Protein AF-A0A934I2G9-F1 (afdb_monomer_lite)

Structure (mmCIF, N/CA/C/O backbone):
data_AF-A0A934I2G9-F1
#
_entry.id   AF-A0A934I2G9-F1
#
loop_
_atom_site.group_PDB
_atom_site.id
_atom_site.type_symbol
_atom_site.label_atom_id
_atom_site.label_alt_id
_atom_site.label_comp_id
_atom_site.label_asym_id
_atom_site.label_entity_id
_atom_site.label_seq_id
_atom_site.pdbx_PDB_ins_code
_atom_site.Cartn_x
_atom_site.Cartn_y
_atom_site.Cartn_z
_atom_site.occupancy
_atom_site.B_iso_or_equiv
_atom_site.auth_seq_id
_atom_site.auth_comp_id
_atom_site.auth_asym_id
_atom_site.auth_atom_id
_atom_site.pdbx_PDB_model_num
ATOM 1 N N . MET A 1 1 ? -53.513 -1.267 97.014 1.00 48.31 1 MET A N 1
ATOM 2 C CA . MET A 1 1 ? -54.377 -2.403 97.407 1.00 48.31 1 MET A CA 1
ATOM 3 C C . MET A 1 1 ? -55.594 -1.787 98.086 1.00 48.31 1 MET A C 1
ATOM 5 O O . MET A 1 1 ? -55.626 -1.631 99.297 1.00 48.31 1 MET A O 1
ATOM 9 N N . ASN A 1 2 ? -56.460 -1.221 97.239 1.00 48.06 2 ASN A N 1
ATOM 10 C CA . ASN A 1 2 ? -57.368 -0.110 97.549 1.00 48.06 2 ASN A CA 1
ATOM 11 C C . ASN A 1 2 ? -58.739 -0.586 98.045 1.00 48.06 2 ASN A C 1
ATOM 13 O O . ASN A 1 2 ? -59.074 -1.759 97.886 1.00 48.06 2 ASN A O 1
ATOM 17 N N . SER A 1 3 ? -59.510 0.357 98.603 1.00 55.06 3 SER A N 1
ATOM 18 C CA . SER A 1 3 ? -60.856 0.242 99.202 1.00 55.06 3 SER A CA 1
ATOM 19 C C . SER A 1 3 ? -61.847 -0.702 98.506 1.00 55.06 3 SER A C 1
ATOM 21 O O . SER A 1 3 ? -62.734 -1.224 99.169 1.00 55.06 3 SER A O 1
ATOM 23 N N . PHE A 1 4 ? -61.635 -1.015 97.228 1.00 58.16 4 PHE A N 1
ATOM 24 C CA . PHE A 1 4 ? -62.355 -2.028 96.459 1.00 58.16 4 PHE A CA 1
ATOM 25 C C . PHE A 1 4 ? -62.430 -3.406 97.138 1.00 58.16 4 PHE A C 1
ATOM 27 O O . PHE A 1 4 ? -63.408 -4.121 96.960 1.00 58.16 4 PHE A O 1
ATOM 34 N N . LEU A 1 5 ? -61.423 -3.788 97.936 1.00 56.66 5 LEU A N 1
ATOM 35 C CA . LEU A 1 5 ? -61.473 -5.049 98.682 1.00 56.66 5 LEU A CA 1
ATOM 36 C C . LEU A 1 5 ? -62.404 -4.977 99.900 1.00 56.66 5 LEU A C 1
ATOM 38 O O . LEU A 1 5 ? -62.988 -5.993 100.235 1.00 56.66 5 LEU A O 1
ATOM 42 N N . LYS A 1 6 ? -62.588 -3.821 100.554 1.00 60.53 6 LYS A N 1
ATOM 43 C CA . LYS A 1 6 ? -63.408 -3.728 101.780 1.00 60.53 6 LYS A CA 1
ATOM 44 C C . LYS A 1 6 ? -64.910 -3.775 101.499 1.00 60.53 6 LYS A C 1
ATOM 46 O O . LYS A 1 6 ? -65.627 -4.443 102.238 1.00 60.53 6 LYS A O 1
ATOM 51 N N . ASP A 1 7 ? -65.362 -3.148 100.419 1.00 60.06 7 ASP A N 1
ATOM 52 C CA . ASP A 1 7 ? -66.794 -3.095 100.089 1.00 60.06 7 ASP A CA 1
ATOM 53 C C . ASP A 1 7 ? -67.316 -4.409 99.484 1.00 60.06 7 ASP A C 1
ATOM 55 O O . ASP A 1 7 ? -68.510 -4.690 99.515 1.00 60.06 7 ASP A O 1
ATOM 59 N N . LEU A 1 8 ? -66.420 -5.265 98.990 1.00 52.97 8 LEU A N 1
ATOM 60 C CA . LEU A 1 8 ? -66.775 -6.534 98.354 1.00 52.97 8 LEU A CA 1
ATOM 61 C C . LEU A 1 8 ? -67.046 -7.667 99.367 1.00 52.97 8 LEU A C 1
ATOM 63 O O . LEU A 1 8 ? -67.715 -8.641 99.031 1.00 52.97 8 LEU A O 1
ATOM 67 N N . PHE A 1 9 ? -66.550 -7.546 100.607 1.00 55.91 9 PHE A N 1
ATOM 68 C CA . PHE A 1 9 ? -66.692 -8.578 101.647 1.00 55.91 9 PHE A CA 1
ATOM 69 C C . PHE A 1 9 ? -67.997 -8.487 102.462 1.00 55.91 9 PHE A C 1
ATOM 71 O O . PHE A 1 9 ? -68.328 -9.452 103.145 1.00 55.91 9 PHE A O 1
ATOM 78 N N . SER A 1 10 ? -68.763 -7.389 102.398 1.00 60.06 10 SER A N 1
ATOM 79 C CA . SER A 1 10 ? -69.986 -7.227 103.211 1.00 60.06 10 SER A CA 1
ATOM 80 C C . SER A 1 10 ? -71.260 -7.812 102.583 1.00 60.06 10 SER A C 1
ATOM 82 O O . SER A 1 10 ? -72.283 -7.875 103.261 1.00 60.06 10 SER A O 1
ATOM 84 N N . TYR A 1 11 ? -71.224 -8.252 101.316 1.00 54.22 11 TYR A N 1
ATOM 85 C CA . TYR A 1 11 ? -72.445 -8.483 100.525 1.00 54.22 11 TYR A CA 1
ATOM 86 C C . TYR A 1 11 ? -72.704 -9.936 100.086 1.00 54.22 11 TYR A C 1
ATOM 88 O O . TYR A 1 11 ? -73.729 -10.208 99.466 1.00 54.22 11 TYR A O 1
ATOM 96 N N . VAL A 1 12 ? -71.820 -10.899 100.371 1.00 50.19 12 VAL A N 1
ATOM 97 C CA . VAL A 1 12 ? -71.920 -12.234 99.749 1.00 50.19 12 VAL A CA 1
ATOM 98 C C . VAL A 1 12 ? -71.799 -13.368 100.768 1.00 50.19 12 VAL A C 1
ATOM 100 O O . VAL A 1 12 ? -70.790 -13.493 101.456 1.00 50.19 12 VAL A O 1
ATOM 103 N N . GLY A 1 13 ? -72.848 -14.195 100.872 1.00 56.28 13 GLY A N 1
ATOM 104 C CA . GLY A 1 13 ? -72.898 -15.382 101.735 1.00 56.28 13 GLY A CA 1
ATOM 105 C C . GLY A 1 13 ? -71.792 -16.398 101.416 1.00 56.28 13 GLY A C 1
ATOM 106 O O . GLY A 1 13 ? -71.212 -16.397 100.332 1.00 56.28 13 GLY A O 1
ATOM 107 N N . SER A 1 14 ? -71.477 -17.276 102.371 1.00 53.53 14 SER A N 1
ATOM 108 C CA . SER A 1 14 ? -70.249 -18.093 102.404 1.00 53.53 14 SER A CA 1
ATOM 109 C C . SER A 1 14 ? -69.989 -18.999 101.184 1.00 53.53 14 SER A C 1
ATOM 111 O O . SER A 1 14 ? -68.828 -19.284 100.897 1.00 53.53 14 SER A O 1
ATOM 113 N N . THR A 1 15 ? -71.006 -19.400 100.412 1.00 53.16 15 THR A N 1
ATOM 114 C CA . THR A 1 15 ? -70.845 -20.136 99.138 1.00 53.16 15 THR A CA 1
ATOM 115 C C . THR A 1 15 ? -70.550 -19.233 97.930 1.00 53.16 15 THR A C 1
ATOM 117 O O . THR A 1 15 ? -69.975 -19.698 96.948 1.00 53.16 15 THR A O 1
ATOM 120 N N . SER A 1 16 ? -70.850 -17.932 97.994 1.00 61.16 16 SER A N 1
ATOM 121 C CA . SER A 1 16 ? -70.509 -16.949 96.950 1.00 61.16 16 SER A CA 1
ATOM 122 C C . SER A 1 16 ? -69.071 -16.440 97.026 1.00 61.16 16 SER A C 1
ATOM 124 O O . SER A 1 16 ? -68.504 -16.018 96.019 1.00 61.16 16 SER A O 1
ATOM 126 N N . LEU A 1 17 ? -68.489 -16.450 98.227 1.00 66.62 17 LEU A N 1
ATOM 127 C CA . LEU A 1 17 ? -67.147 -15.932 98.500 1.00 66.62 17 LEU A CA 1
ATOM 128 C C . LEU A 1 17 ? -66.064 -16.699 97.733 1.00 66.62 17 LEU A C 1
ATOM 130 O O . LEU A 1 17 ? -65.162 -16.082 97.174 1.00 66.62 17 LEU A O 1
ATOM 134 N N . ALA A 1 18 ? -66.191 -18.026 97.632 1.00 73.94 18 ALA A N 1
ATOM 135 C CA . ALA A 1 18 ? -65.270 -18.862 96.862 1.00 73.94 18 ALA A CA 1
ATOM 136 C C . ALA A 1 18 ? -65.313 -18.542 95.356 1.00 73.94 18 ALA A C 1
ATOM 138 O O . ALA A 1 18 ? -64.267 -18.392 94.726 1.00 73.94 18 ALA A O 1
ATOM 139 N N . GLY A 1 19 ? -66.510 -18.368 94.783 1.00 79.75 19 GLY A N 1
ATOM 140 C CA . GLY A 1 19 ? -66.672 -18.000 93.372 1.00 79.75 19 GLY A CA 1
ATOM 141 C C . GLY A 1 19 ? -66.096 -16.619 93.056 1.00 79.75 19 GLY A C 1
ATOM 142 O O . GLY A 1 19 ? -65.401 -16.439 92.057 1.00 79.75 19 GLY A O 1
ATOM 143 N N . LEU A 1 20 ? -66.312 -15.653 93.947 1.00 80.06 20 LEU A N 1
ATOM 144 C CA . LEU A 1 20 ? -65.791 -14.299 93.801 1.00 80.06 20 LEU A CA 1
ATOM 145 C C . LEU A 1 20 ? -64.254 -14.247 93.942 1.00 80.06 20 LEU A C 1
ATOM 147 O O . LEU A 1 20 ? -63.589 -13.556 93.168 1.00 80.06 20 LEU A O 1
ATOM 151 N N . LEU A 1 21 ? -63.673 -15.048 94.844 1.00 79.69 21 LEU A N 1
ATOM 152 C CA . LEU A 1 21 ? -62.219 -15.204 94.969 1.00 79.69 21 LEU A CA 1
ATOM 153 C C . LEU A 1 21 ? -61.591 -15.786 93.689 1.00 79.69 21 LEU A C 1
ATOM 155 O O . LEU A 1 21 ? -60.555 -15.298 93.239 1.00 79.69 21 LEU A O 1
ATOM 159 N N . ILE A 1 22 ? -62.238 -16.782 93.068 1.00 84.75 22 ILE A N 1
ATOM 160 C CA . ILE A 1 22 ? -61.801 -17.382 91.794 1.00 84.75 22 ILE A CA 1
ATOM 161 C C . ILE A 1 22 ? -61.809 -16.344 90.668 1.00 84.75 22 ILE A C 1
ATOM 163 O O . ILE A 1 22 ? -60.849 -16.262 89.905 1.00 84.75 22 ILE A O 1
ATOM 167 N N . VAL A 1 23 ? -62.855 -15.517 90.570 1.00 85.88 23 VAL A N 1
ATOM 168 C CA . VAL A 1 23 ? -62.932 -14.454 89.553 1.00 85.88 23 VAL A CA 1
ATOM 169 C C . VAL A 1 23 ? -61.814 -13.426 89.742 1.00 85.88 23 VAL A C 1
ATOM 171 O O . VAL A 1 23 ? -61.170 -13.038 88.766 1.00 85.88 23 VAL A O 1
ATOM 174 N N . ILE A 1 24 ? -61.543 -13.011 90.984 1.00 86.94 24 ILE A N 1
ATOM 175 C CA . ILE A 1 24 ? -60.463 -12.062 91.292 1.00 86.94 24 ILE A CA 1
ATOM 176 C C . ILE A 1 24 ? -59.096 -12.658 90.943 1.00 86.94 24 ILE A C 1
ATOM 178 O O . ILE A 1 24 ? -58.292 -11.989 90.293 1.00 86.94 24 ILE A O 1
ATOM 182 N N . LEU A 1 25 ? -58.841 -13.911 91.330 1.00 85.06 25 LEU A N 1
ATOM 183 C CA . LEU A 1 25 ? -57.595 -14.611 91.013 1.00 85.06 25 LEU A CA 1
ATOM 184 C C . LEU A 1 25 ? -57.413 -14.773 89.502 1.00 85.06 25 LEU A C 1
ATOM 186 O O . LEU A 1 25 ? -56.349 -14.439 88.988 1.00 85.06 25 LEU A O 1
ATOM 190 N N . ASN A 1 26 ? -58.452 -15.186 88.774 1.00 88.69 26 ASN A N 1
ATOM 191 C CA . ASN A 1 26 ? -58.408 -15.299 87.315 1.00 88.69 26 ASN A CA 1
ATOM 192 C C . ASN A 1 26 ? -58.142 -13.952 86.644 1.00 88.69 26 ASN A C 1
ATOM 194 O O . ASN A 1 26 ? -57.337 -13.874 85.718 1.00 88.69 26 ASN A O 1
ATOM 198 N N . LYS A 1 27 ? -58.781 -12.875 87.114 1.00 90.94 27 LYS A N 1
ATOM 199 C CA . LYS A 1 27 ? -58.529 -11.530 86.593 1.00 90.94 27 LYS A CA 1
ATOM 200 C C . LYS A 1 27 ? -57.084 -11.102 86.841 1.00 90.94 27 LYS A C 1
ATOM 202 O O . LYS A 1 27 ? -56.431 -10.634 85.914 1.00 90.94 27 LYS A O 1
ATOM 207 N N . TYR A 1 28 ? -56.578 -11.303 88.057 1.00 90.50 28 TYR A N 1
ATOM 208 C CA . TYR A 1 28 ? -55.199 -10.975 88.411 1.00 90.50 28 TYR A CA 1
ATOM 209 C C . TYR A 1 28 ? -54.186 -11.763 87.569 1.00 90.50 28 TYR A C 1
ATOM 211 O O . TYR A 1 28 ? -53.254 -11.180 87.016 1.00 90.50 28 TYR A O 1
ATOM 219 N N . VAL A 1 29 ? -54.389 -13.075 87.421 1.00 92.06 29 VAL A N 1
ATOM 220 C CA . VAL A 1 29 ? -53.541 -13.942 86.591 1.00 92.06 29 VAL A CA 1
ATOM 221 C C . VAL A 1 29 ? -53.588 -13.506 85.126 1.00 92.06 29 VAL A C 1
ATOM 223 O O . VAL A 1 29 ? -52.535 -13.368 84.511 1.00 92.06 29 VAL A O 1
ATOM 226 N N . ASN A 1 30 ? -54.772 -13.206 84.583 1.00 92.88 30 ASN A N 1
ATOM 227 C CA . ASN A 1 30 ? -54.918 -12.716 83.211 1.00 92.88 30 ASN A CA 1
ATOM 228 C C . ASN A 1 30 ? -54.226 -11.365 82.990 1.00 92.88 30 ASN A C 1
ATOM 230 O O . ASN A 1 30 ? -53.569 -11.181 81.969 1.00 92.88 30 ASN A O 1
ATOM 234 N N . GLU A 1 31 ? -54.346 -10.418 83.923 1.00 92.81 31 GLU A N 1
ATOM 235 C CA . GLU A 1 31 ? -53.662 -9.123 83.821 1.00 92.81 31 GLU A CA 1
ATOM 236 C C . GLU A 1 31 ? -52.140 -9.282 83.890 1.00 92.81 31 GLU A C 1
ATOM 238 O O . GLU A 1 31 ? -51.422 -8.668 83.095 1.00 92.81 31 GLU A O 1
ATOM 243 N N . LYS A 1 32 ? -51.644 -10.152 84.779 1.00 92.88 32 LYS A N 1
ATOM 244 C CA . LYS A 1 32 ? -50.215 -10.464 84.877 1.00 92.88 32 LYS A CA 1
ATOM 245 C C . LYS A 1 32 ? -49.692 -11.120 83.594 1.00 92.88 32 LYS A C 1
ATOM 247 O O . LYS A 1 32 ? -48.710 -10.631 83.038 1.00 92.88 32 LYS A O 1
ATOM 252 N N . LEU A 1 33 ? -50.383 -12.145 83.086 1.00 93.50 33 LEU A N 1
ATOM 253 C CA . LEU A 1 33 ? -50.050 -12.816 81.823 1.00 93.50 33 LEU A CA 1
ATOM 254 C C . LEU A 1 33 ? -50.060 -11.840 80.646 1.00 93.50 33 LEU A C 1
ATOM 256 O O . LEU A 1 33 ? -49.130 -11.825 79.848 1.00 93.50 33 LEU A O 1
ATOM 260 N N . LYS A 1 34 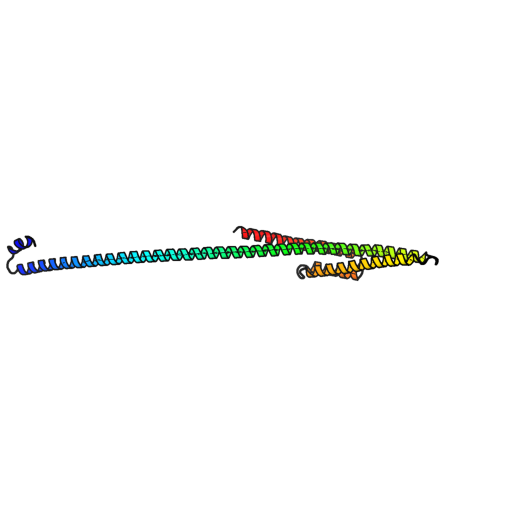? -51.071 -10.970 80.551 1.00 94.19 34 LYS A N 1
ATOM 261 C CA . LYS A 1 34 ? -51.147 -9.946 79.499 1.00 94.19 34 LYS A CA 1
ATOM 262 C C . LYS A 1 34 ? -49.972 -8.969 79.573 1.00 94.19 34 LYS A C 1
ATOM 264 O O . LYS A 1 34 ? -49.437 -8.572 78.540 1.00 94.19 34 LYS A O 1
ATOM 269 N N . GLY A 1 35 ? -49.557 -8.591 80.783 1.00 95.19 35 GLY A N 1
ATOM 270 C CA . GLY A 1 35 ? -48.382 -7.752 81.004 1.00 95.19 35 GLY A CA 1
ATOM 271 C C . GLY A 1 35 ? -47.075 -8.420 80.566 1.00 95.19 35 GLY A C 1
ATOM 272 O O . GLY A 1 35 ? -46.245 -7.765 79.938 1.00 95.19 35 GLY A O 1
ATOM 273 N N . GLU A 1 36 ? -46.897 -9.707 80.869 1.00 95.38 36 GLU A N 1
ATOM 274 C CA . GLU A 1 36 ? -45.733 -10.500 80.445 1.00 95.38 36 GLU A CA 1
ATOM 275 C C . GLU A 1 36 ? -45.702 -10.676 78.919 1.00 95.38 36 GLU A C 1
ATOM 277 O O . GLU A 1 36 ? -44.713 -10.306 78.289 1.00 95.38 36 GLU A O 1
ATOM 282 N N . ILE A 1 37 ? -46.824 -11.082 78.313 1.00 94.94 37 ILE A N 1
ATOM 283 C CA . ILE A 1 37 ? -46.972 -11.215 76.855 1.00 94.94 37 ILE A CA 1
ATOM 284 C C . ILE A 1 37 ? -46.655 -9.894 76.142 1.00 94.94 37 ILE A C 1
ATOM 286 O O . ILE A 1 37 ? -45.912 -9.882 75.165 1.00 94.94 37 ILE A O 1
ATOM 290 N N . ASN A 1 38 ? -47.167 -8.762 76.635 1.00 95.06 38 ASN A N 1
ATOM 291 C CA . ASN A 1 38 ? -46.881 -7.459 76.031 1.00 95.06 38 ASN A CA 1
ATOM 292 C C . ASN A 1 38 ? -45.391 -7.099 76.099 1.00 95.06 38 ASN A C 1
ATOM 294 O O . ASN A 1 38 ? -44.849 -6.564 75.133 1.00 95.06 38 ASN A O 1
ATOM 298 N N . LYS A 1 39 ? -44.714 -7.397 77.216 1.00 95.62 39 LYS A N 1
ATOM 299 C CA . LYS A 1 39 ? -43.266 -7.168 77.334 1.00 95.62 39 LYS A CA 1
ATOM 300 C C . LYS A 1 39 ? -42.484 -8.010 76.331 1.00 95.62 39 LYS A C 1
ATOM 302 O O . LYS A 1 39 ? -41.537 -7.499 75.737 1.00 95.62 39 LYS A O 1
ATOM 307 N N . ASP A 1 40 ? -42.874 -9.264 76.133 1.00 96.75 40 ASP A N 1
ATOM 308 C CA . ASP A 1 40 ? -42.204 -10.154 75.186 1.00 96.75 40 ASP A CA 1
ATOM 309 C C . ASP A 1 40 ? -42.461 -9.742 73.733 1.00 96.75 40 ASP A C 1
ATOM 311 O O . ASP A 1 40 ? -41.525 -9.722 72.934 1.00 96.75 40 ASP A O 1
ATOM 315 N N . ILE A 1 41 ? -43.679 -9.296 73.405 1.00 96.19 41 ILE A N 1
ATOM 316 C CA . ILE A 1 41 ? -44.002 -8.713 72.094 1.00 96.19 41 ILE A CA 1
ATOM 317 C C . ILE A 1 41 ? -43.130 -7.485 71.811 1.00 96.19 41 ILE A C 1
ATOM 319 O O . ILE A 1 41 ? -42.563 -7.377 70.725 1.00 96.19 41 ILE A O 1
ATOM 323 N N . GLU A 1 42 ? -42.998 -6.562 72.765 1.00 96.50 42 GLU A N 1
ATOM 324 C CA . GLU A 1 42 ? -42.191 -5.351 72.570 1.00 96.50 42 GLU A CA 1
ATOM 325 C C . GLU A 1 42 ? -40.694 -5.669 72.443 1.00 96.50 42 GLU A C 1
ATOM 327 O O . GLU A 1 42 ? -40.016 -5.116 71.574 1.00 96.50 42 GLU A O 1
ATOM 332 N N . LYS A 1 43 ? -40.177 -6.628 73.224 1.00 95.44 43 LYS A N 1
ATOM 333 C CA . LYS A 1 43 ? -38.808 -7.139 73.039 1.00 95.44 43 LYS A CA 1
ATOM 334 C C . LYS A 1 43 ? -38.614 -7.749 71.651 1.00 95.44 43 LYS A C 1
ATOM 336 O O . LYS A 1 43 ? -37.611 -7.459 70.999 1.00 95.44 43 LYS A O 1
ATOM 341 N N . PHE A 1 44 ? -39.563 -8.563 71.190 1.00 96.12 44 PHE A N 1
ATOM 342 C CA . PHE A 1 44 ? -39.501 -9.218 69.886 1.00 96.12 44 PHE A CA 1
ATOM 343 C C . PHE A 1 44 ? -39.534 -8.206 68.733 1.00 96.12 44 PHE A C 1
ATOM 345 O O . PHE A 1 44 ? -38.668 -8.249 67.861 1.00 96.12 44 PHE A O 1
ATOM 352 N N . LYS A 1 45 ? -40.449 -7.225 68.770 1.00 96.25 45 LYS A N 1
ATOM 353 C CA . LYS A 1 45 ? -40.476 -6.104 67.811 1.00 96.25 45 LYS A CA 1
AT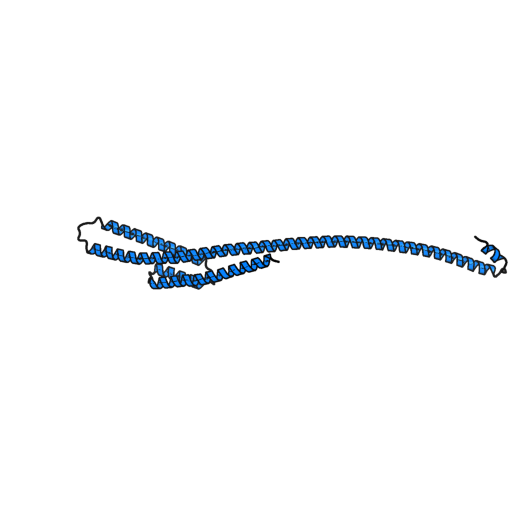OM 354 C C . LYS A 1 45 ? -39.160 -5.327 67.805 1.00 96.25 45 LYS A C 1
ATOM 356 O O . LYS A 1 45 ? -38.650 -4.991 66.740 1.00 96.25 45 LYS A O 1
ATOM 361 N N . GLY A 1 46 ? -38.601 -5.059 68.987 1.00 96.75 46 GLY A N 1
ATOM 362 C CA . GLY A 1 46 ? -37.308 -4.395 69.126 1.00 96.75 46 GLY A CA 1
ATOM 363 C C . GLY A 1 46 ? -36.165 -5.179 68.477 1.00 96.75 46 GLY A C 1
ATOM 364 O O . GLY A 1 46 ? -35.321 -4.576 67.817 1.00 96.75 46 GLY A O 1
ATOM 365 N N . SER A 1 47 ? -36.155 -6.510 68.617 1.00 95.50 47 SER A N 1
ATOM 366 C CA . SER A 1 47 ? -35.185 -7.381 67.937 1.00 95.50 47 SER A CA 1
ATOM 367 C C . SER A 1 47 ? -35.350 -7.324 66.418 1.00 95.50 47 SER A C 1
ATOM 369 O O . SER A 1 47 ? -34.381 -7.048 65.719 1.00 95.50 47 SER A O 1
ATOM 371 N N . ILE A 1 48 ? -36.583 -7.475 65.917 1.00 96.25 48 ILE A N 1
ATOM 372 C CA . ILE A 1 48 ? -36.887 -7.408 64.478 1.00 96.25 48 ILE A CA 1
ATOM 373 C C . ILE A 1 48 ? -36.433 -6.079 63.869 1.00 96.25 48 ILE A C 1
ATOM 375 O O . ILE A 1 48 ? -35.845 -6.059 62.790 1.00 96.25 48 ILE A O 1
ATOM 379 N N . ASN A 1 49 ? -36.689 -4.956 64.545 1.00 95.94 49 ASN A N 1
ATOM 380 C CA . ASN A 1 49 ? -36.287 -3.648 64.033 1.00 95.94 49 ASN A CA 1
ATOM 381 C C . ASN A 1 49 ? -34.764 -3.523 63.917 1.00 95.94 49 ASN A C 1
ATOM 383 O O . ASN A 1 49 ? -34.279 -3.033 62.899 1.00 95.94 49 ASN A O 1
ATOM 387 N N . LYS A 1 50 ? -34.012 -4.012 64.911 1.00 96.25 50 LYS A N 1
ATOM 388 C CA . LYS A 1 50 ? -32.542 -4.014 64.864 1.00 96.25 50 LYS A CA 1
ATOM 389 C C . LYS A 1 50 ? -32.005 -4.877 63.726 1.00 96.25 50 LYS A C 1
ATOM 391 O O . LYS A 1 50 ? -31.100 -4.444 63.017 1.00 96.25 50 LYS A O 1
ATOM 396 N N . ASP A 1 51 ? -32.572 -6.065 63.530 1.00 96.62 51 ASP A N 1
ATOM 397 C CA . ASP A 1 51 ? -32.157 -6.964 62.451 1.00 96.62 51 ASP A CA 1
ATOM 398 C C . ASP A 1 51 ? -32.452 -6.350 61.075 1.00 96.62 51 ASP A C 1
ATOM 400 O O . ASP A 1 51 ? -31.602 -6.377 60.185 1.00 96.62 51 ASP A O 1
ATOM 404 N N . ASN A 1 52 ? -33.607 -5.695 60.922 1.00 95.06 52 ASN A N 1
ATOM 405 C CA . ASN A 1 52 ? -33.959 -4.972 59.700 1.00 95.06 52 ASN A CA 1
ATOM 406 C C . ASN A 1 52 ? -33.010 -3.801 59.407 1.00 95.06 52 ASN A C 1
ATOM 408 O O . ASN A 1 52 ? -32.629 -3.593 58.254 1.00 95.06 52 ASN A O 1
ATOM 412 N N . GLU A 1 53 ? -32.631 -3.018 60.420 1.00 96.44 53 GLU A N 1
ATOM 413 C CA . GLU A 1 53 ? -31.655 -1.932 60.257 1.00 96.44 53 GLU A CA 1
ATOM 414 C C . GLU A 1 53 ? -30.276 -2.469 59.871 1.00 96.44 53 GLU A C 1
ATOM 416 O O . GLU A 1 53 ? -29.645 -1.939 58.953 1.00 96.44 53 GLU A O 1
ATOM 421 N N . LYS A 1 54 ? -29.836 -3.558 60.512 1.00 95.75 54 LYS A N 1
ATOM 422 C CA . LYS A 1 54 ? -28.578 -4.228 60.180 1.00 95.75 54 LYS A CA 1
ATOM 423 C C . LYS A 1 54 ? -28.579 -4.723 58.732 1.00 95.75 54 LYS A C 1
ATOM 425 O O . LYS A 1 54 ? -27.646 -4.417 57.994 1.00 95.75 54 LYS A O 1
ATOM 430 N N . PHE A 1 55 ? -29.644 -5.401 58.308 1.00 96.00 55 PHE A N 1
ATOM 431 C CA . PHE A 1 55 ? -29.775 -5.927 56.949 1.00 96.00 55 PHE A CA 1
ATOM 432 C C . PHE A 1 55 ? -29.804 -4.815 55.891 1.00 96.00 55 PHE A C 1
ATOM 434 O O . PHE A 1 55 ? -29.123 -4.908 54.873 1.00 96.00 55 PHE A O 1
ATOM 441 N N . LYS A 1 56 ? -30.515 -3.705 56.148 1.00 95.12 56 LYS A N 1
ATOM 442 C CA . LYS A 1 56 ? -30.465 -2.515 55.276 1.00 95.12 56 LYS A CA 1
ATOM 443 C C . LYS A 1 56 ? -29.053 -1.937 55.172 1.00 95.12 56 LYS A C 1
ATOM 445 O O . LYS A 1 56 ? -28.639 -1.528 54.090 1.00 95.12 56 LYS A O 1
ATOM 450 N N . GLY A 1 57 ? -28.322 -1.896 56.286 1.00 96.56 57 GLY A N 1
ATOM 451 C CA . GLY A 1 57 ? -26.933 -1.445 56.316 1.00 96.56 57 GLY A CA 1
ATOM 452 C C . GLY A 1 57 ? -26.002 -2.331 55.485 1.00 96.56 57 GLY A C 1
ATOM 453 O O . GLY A 1 57 ? -25.167 -1.807 54.752 1.00 96.56 57 GLY A O 1
ATOM 454 N N . GLU A 1 58 ? -26.161 -3.653 55.567 1.00 96.81 58 GLU A N 1
ATOM 455 C CA . GLU A 1 58 ? -25.404 -4.625 54.764 1.00 96.81 58 GLU A CA 1
ATOM 456 C C . GLU A 1 58 ? -25.723 -4.486 53.267 1.00 96.81 58 GLU A C 1
ATOM 458 O O . GLU A 1 58 ? -24.802 -4.290 52.476 1.00 96.81 58 GLU A O 1
ATOM 463 N N . ILE A 1 59 ? -27.008 -4.425 52.891 1.00 95.12 59 ILE A N 1
ATOM 464 C CA . ILE A 1 59 ? -27.432 -4.198 51.497 1.00 95.12 59 ILE A CA 1
ATOM 465 C C . ILE A 1 59 ? -26.835 -2.909 50.923 1.00 95.12 59 ILE A C 1
ATOM 467 O O . ILE A 1 59 ? -26.381 -2.888 49.780 1.00 95.12 59 ILE A O 1
ATOM 471 N N . ASN A 1 60 ? -26.835 -1.815 51.690 1.00 95.69 60 ASN A N 1
ATOM 472 C CA . ASN A 1 60 ? -26.283 -0.549 51.210 1.00 95.69 60 ASN A CA 1
ATOM 473 C C . ASN A 1 60 ? -24.772 -0.638 50.968 1.00 95.69 60 ASN A C 1
ATOM 475 O O . ASN A 1 60 ? -24.303 -0.149 49.942 1.00 95.69 60 ASN A O 1
ATOM 479 N N . LYS A 1 61 ? -24.025 -1.298 51.863 1.00 96.38 61 LYS A N 1
ATOM 480 C CA . LYS A 1 61 ? -22.580 -1.513 51.690 1.00 96.38 61 LYS A CA 1
ATOM 481 C C . LYS A 1 61 ? -22.274 -2.357 50.457 1.00 96.38 61 LYS A C 1
ATOM 483 O O . LYS A 1 61 ? -21.391 -1.995 49.682 1.00 96.38 61 LYS A O 1
ATOM 488 N N . ASP A 1 62 ? -23.016 -3.442 50.256 1.00 96.69 62 ASP A N 1
ATOM 489 C CA . ASP A 1 62 ? -22.830 -4.311 49.093 1.00 96.69 62 ASP A CA 1
ATOM 490 C C . ASP A 1 62 ? -23.165 -3.576 47.790 1.00 96.69 62 ASP A C 1
ATOM 492 O O . ASP A 1 62 ? -22.415 -3.663 46.819 1.00 96.69 62 ASP A O 1
ATOM 496 N N . ASN A 1 63 ? -24.225 -2.763 47.786 1.00 93.31 63 ASN A N 1
ATOM 497 C CA . ASN A 1 63 ? -24.580 -1.926 46.640 1.00 93.31 63 ASN A CA 1
ATOM 498 C C . ASN A 1 63 ? -23.506 -0.878 46.312 1.00 93.31 63 ASN A C 1
ATOM 500 O O . ASN A 1 63 ? -23.219 -0.643 45.138 1.00 93.31 63 ASN A O 1
ATOM 504 N N . GLU A 1 64 ? -22.919 -0.225 47.318 1.00 96.38 64 GLU A N 1
ATOM 505 C CA . GLU A 1 64 ? -21.819 0.725 47.107 1.00 96.38 64 GLU A CA 1
ATOM 506 C C . GLU A 1 64 ? -20.574 0.031 46.555 1.00 96.38 64 GLU A C 1
ATOM 508 O O . GLU A 1 64 ? -19.972 0.521 45.596 1.00 96.38 64 GLU A O 1
ATOM 513 N N . LYS A 1 65 ? -20.229 -1.142 47.099 1.00 95.81 65 LYS A N 1
ATOM 514 C CA . LYS A 1 65 ? -19.118 -1.958 46.604 1.00 95.81 65 LYS A CA 1
ATOM 515 C C . LYS A 1 65 ? -19.336 -2.370 45.145 1.00 95.81 65 LYS A C 1
ATOM 517 O O . LYS A 1 65 ? -18.453 -2.152 44.320 1.00 95.81 65 LYS A O 1
ATOM 522 N N . PHE A 1 66 ? -20.522 -2.880 44.815 1.00 95.00 66 PHE A N 1
ATOM 523 C CA . PHE A 1 66 ? -20.871 -3.305 43.459 1.00 95.00 66 PHE A CA 1
ATOM 524 C C . PHE A 1 66 ? -20.839 -2.143 42.455 1.00 95.00 66 PHE A C 1
ATOM 526 O O . PHE A 1 66 ? -20.311 -2.287 41.355 1.00 95.00 66 PHE A O 1
ATOM 533 N N . LYS A 1 67 ? -21.324 -0.952 42.839 1.00 93.94 67 LYS A N 1
ATOM 534 C CA . LYS A 1 67 ? -21.186 0.264 42.014 1.00 93.94 67 LYS A CA 1
ATOM 535 C C . LYS A 1 67 ? -19.723 0.639 41.775 1.00 93.94 67 LYS A C 1
ATOM 537 O O . LYS A 1 67 ? -19.379 1.056 40.671 1.00 93.94 67 LYS A O 1
ATOM 542 N N . GLY A 1 68 ? -18.874 0.509 42.795 1.00 95.81 68 GLY A N 1
ATOM 543 C CA . GLY A 1 68 ? -17.436 0.748 42.676 1.00 95.81 68 GLY A CA 1
ATOM 544 C C . GLY A 1 68 ? -16.762 -0.208 41.690 1.00 95.81 68 GLY A C 1
ATOM 545 O O . GLY A 1 68 ? -15.999 0.242 40.837 1.00 95.81 68 GLY A O 1
ATOM 546 N N . GLU A 1 69 ? -17.085 -1.500 41.770 1.00 95.88 69 GLU A N 1
ATOM 547 C CA . GLU A 1 69 ? -16.582 -2.532 40.852 1.00 95.88 69 GLU A CA 1
ATOM 548 C C . GLU A 1 69 ? -17.047 -2.279 39.410 1.00 95.88 69 GLU A C 1
ATOM 550 O O . GLU A 1 69 ? -16.208 -2.187 38.518 1.00 95.88 69 GLU A O 1
ATOM 555 N N . ILE A 1 70 ? -18.343 -2.022 39.186 1.00 94.12 70 ILE A N 1
ATOM 556 C CA . ILE A 1 70 ? -18.873 -1.689 37.850 1.00 94.12 70 ILE A CA 1
ATOM 557 C C . ILE A 1 70 ? -18.177 -0.464 37.252 1.00 94.12 70 ILE A C 1
ATOM 559 O O . ILE A 1 70 ? -17.805 -0.475 36.081 1.00 94.12 70 ILE A O 1
ATOM 563 N N . ASN A 1 71 ? -17.997 0.606 38.031 1.00 94.25 71 ASN A N 1
ATOM 564 C CA . ASN A 1 71 ? -17.340 1.812 37.528 1.00 94.25 71 ASN A CA 1
ATOM 565 C C . ASN A 1 71 ? -15.887 1.536 37.131 1.00 94.25 71 ASN A C 1
ATOM 567 O O . ASN A 1 71 ? -15.418 2.062 36.124 1.00 94.25 71 ASN A O 1
ATOM 571 N N . LYS A 1 72 ? -15.185 0.700 37.901 1.00 95.75 72 LYS A N 1
ATOM 572 C CA . LYS A 1 72 ? -13.822 0.288 37.574 1.00 95.75 72 LYS A CA 1
ATOM 573 C C . LYS A 1 72 ? -13.784 -0.504 36.265 1.00 95.75 72 LYS A C 1
ATOM 575 O O . LYS A 1 72 ? -12.977 -0.176 35.400 1.00 95.75 72 LYS A O 1
ATOM 580 N N . ASP A 1 73 ? -14.685 -1.467 36.091 1.00 95.25 73 ASP A N 1
ATOM 581 C CA . ASP A 1 73 ? -14.768 -2.281 34.874 1.00 95.25 73 ASP A CA 1
ATOM 582 C C . ASP A 1 73 ? -15.113 -1.433 33.639 1.00 95.25 73 ASP A C 1
ATOM 584 O O . ASP A 1 73 ? -14.533 -1.626 32.570 1.00 95.25 73 ASP A O 1
ATOM 588 N N . ILE A 1 74 ? -16.010 -0.449 33.781 1.00 92.25 74 ILE A N 1
ATOM 589 C CA . ILE A 1 74 ? -16.348 0.501 32.710 1.00 92.25 74 ILE A CA 1
ATOM 590 C C . ILE A 1 74 ? -15.119 1.317 32.295 1.00 92.25 74 ILE A C 1
ATOM 592 O O . ILE A 1 74 ? -14.864 1.478 31.102 1.00 92.25 74 ILE A O 1
ATOM 596 N N . GLU A 1 75 ? -14.352 1.841 33.252 1.00 93.06 75 GLU A N 1
ATOM 597 C CA . GLU A 1 75 ? -13.147 2.616 32.941 1.00 93.06 75 GLU A CA 1
ATOM 598 C C . GLU A 1 75 ? -12.047 1.741 32.322 1.00 93.06 75 GLU A C 1
ATOM 600 O O . GLU A 1 75 ? -11.421 2.141 31.338 1.00 93.06 75 GLU A O 1
ATOM 605 N N . GLU A 1 76 ? -11.849 0.514 32.814 1.00 93.62 76 GLU A N 1
ATOM 606 C CA . GLU A 1 76 ? -10.936 -0.450 32.190 1.00 93.62 76 GLU A CA 1
ATOM 607 C C . GLU A 1 76 ? -11.356 -0.786 30.750 1.00 93.62 76 GLU A C 1
ATOM 609 O O . GLU A 1 76 ? -10.506 -0.835 29.852 1.00 93.62 76 GLU A O 1
ATOM 614 N N . PHE A 1 77 ? -12.659 -0.956 30.504 1.00 92.50 77 PHE A N 1
ATOM 615 C CA . PHE A 1 77 ? -13.205 -1.194 29.170 1.00 92.50 77 PHE A CA 1
ATOM 616 C C . PHE A 1 77 ? -12.939 -0.015 28.225 1.00 92.50 77 PHE A C 1
ATOM 618 O O . PHE A 1 77 ? -12.367 -0.223 27.154 1.00 92.50 77 PHE A O 1
ATOM 625 N N . LYS A 1 78 ? -13.243 1.223 28.642 1.00 90.50 78 LYS A N 1
ATOM 626 C CA . LYS A 1 78 ? -12.969 2.438 27.850 1.00 90.50 78 LYS A CA 1
ATOM 627 C C . LYS A 1 78 ? -11.488 2.579 27.501 1.00 90.50 78 LYS A C 1
ATOM 629 O O . LYS A 1 78 ? -11.140 2.892 26.365 1.00 90.50 78 LYS A O 1
ATOM 634 N N . ILE A 1 79 ? -10.593 2.329 28.462 1.00 90.62 79 ILE A N 1
ATOM 635 C CA . ILE A 1 79 ? -9.142 2.385 28.225 1.00 90.62 79 ILE A CA 1
ATOM 636 C C . ILE A 1 79 ? -8.723 1.331 27.194 1.00 90.62 79 ILE A C 1
ATOM 638 O O . ILE A 1 79 ? -7.894 1.608 26.322 1.00 90.62 79 ILE A O 1
ATOM 642 N N . LYS A 1 80 ? -9.266 0.113 27.291 1.00 90.44 80 LYS A N 1
ATOM 643 C CA . LYS A 1 80 ? -8.965 -0.975 26.355 1.00 90.44 80 LYS A CA 1
ATOM 644 C C . LYS A 1 80 ? -9.443 -0.650 24.939 1.00 90.44 80 LYS A C 1
ATOM 646 O O . LYS A 1 80 ? -8.682 -0.857 23.995 1.00 90.44 80 LYS A O 1
ATOM 651 N N . GLU A 1 81 ? -10.649 -0.110 24.806 1.00 85.94 81 GLU A N 1
ATOM 652 C CA . GLU A 1 81 ? -11.223 0.341 23.536 1.00 85.94 81 GLU A CA 1
ATOM 653 C C . GLU A 1 81 ? -10.392 1.473 22.911 1.00 85.94 81 GLU A C 1
ATOM 655 O O . GLU A 1 81 ? -9.925 1.345 21.780 1.00 85.94 81 GLU A O 1
ATOM 660 N N . ALA A 1 82 ? -10.059 2.513 23.683 1.00 79.81 82 ALA A N 1
ATOM 661 C CA . ALA A 1 82 ? -9.217 3.615 23.214 1.00 79.81 82 ALA A CA 1
ATOM 662 C C . ALA A 1 82 ? -7.832 3.142 22.731 1.00 79.81 82 ALA A C 1
ATOM 664 O O . ALA A 1 82 ? -7.316 3.620 21.719 1.00 79.81 82 ALA A O 1
ATOM 665 N N . ARG A 1 83 ? -7.219 2.170 23.426 1.00 79.88 83 ARG A N 1
ATOM 666 C CA . ARG A 1 83 ? -5.944 1.566 23.001 1.00 79.88 83 ARG A CA 1
ATOM 667 C C . ARG A 1 83 ? -6.082 0.792 21.693 1.00 79.88 83 ARG A C 1
ATOM 669 O O . ARG A 1 83 ? -5.205 0.916 20.840 1.00 79.88 83 ARG A O 1
ATOM 676 N N . ALA A 1 84 ? -7.147 0.009 21.533 1.00 76.44 84 ALA A N 1
ATOM 677 C CA . ALA A 1 84 ? -7.405 -0.733 20.301 1.00 76.44 84 ALA A CA 1
ATOM 678 C C . ALA A 1 84 ? -7.590 0.219 19.108 1.00 76.44 84 ALA A C 1
ATOM 680 O O . ALA A 1 84 ? -6.940 0.035 18.077 1.00 76.44 84 ALA A O 1
ATOM 681 N N . ASN A 1 85 ? -8.367 1.291 19.288 1.00 74.56 85 ASN A N 1
ATOM 682 C CA . ASN A 1 85 ? -8.596 2.310 18.260 1.00 74.56 85 ASN A CA 1
ATOM 683 C C . ASN A 1 85 ? -7.293 3.034 17.885 1.00 74.56 85 ASN A C 1
ATOM 685 O O . ASN A 1 85 ? -6.986 3.216 16.705 1.00 74.56 85 ASN A O 1
ATOM 689 N N . LEU A 1 86 ? -6.455 3.374 18.872 1.00 74.50 86 LEU A N 1
ATOM 690 C CA . LEU A 1 86 ? -5.162 4.014 18.622 1.00 74.50 86 LEU A CA 1
ATOM 691 C C . LEU A 1 86 ? -4.196 3.100 17.851 1.00 74.50 86 LEU A C 1
ATOM 693 O O . LEU A 1 86 ? -3.539 3.556 16.915 1.00 74.50 86 LEU A O 1
ATOM 697 N N . ILE A 1 87 ? -4.130 1.811 18.196 1.00 74.44 87 ILE A N 1
ATOM 698 C CA . ILE A 1 87 ? -3.308 0.829 17.470 1.00 74.44 87 ILE A CA 1
ATOM 699 C C . ILE A 1 87 ? -3.801 0.663 16.028 1.00 74.44 87 ILE A C 1
ATOM 701 O O . ILE A 1 87 ? -2.985 0.711 15.107 1.00 74.44 87 ILE A O 1
ATOM 705 N N . SER A 1 88 ? -5.115 0.509 15.835 1.00 74.69 88 SER A N 1
ATOM 706 C CA . SER A 1 88 ? -5.726 0.369 14.509 1.00 74.69 88 SER A CA 1
ATOM 707 C C . SER A 1 88 ? -5.420 1.585 13.632 1.00 74.69 88 SER A C 1
ATOM 709 O O . SER A 1 88 ? -4.880 1.450 12.535 1.00 74.69 88 SER A O 1
ATOM 711 N N . SER A 1 89 ? -5.639 2.791 14.165 1.00 77.31 89 SER A N 1
ATOM 712 C CA . SER A 1 89 ? -5.381 4.033 13.434 1.00 77.31 89 SER A CA 1
ATOM 713 C C . SER A 1 89 ? -3.913 4.187 13.018 1.00 77.31 89 SER A C 1
ATOM 715 O O . SER A 1 89 ? -3.629 4.519 11.870 1.00 77.31 89 SER A O 1
ATOM 717 N N . ARG A 1 90 ? -2.965 3.857 13.907 1.00 77.94 90 ARG A N 1
ATOM 718 C CA . ARG A 1 90 ? -1.530 3.894 13.595 1.00 77.94 90 ARG A CA 1
ATOM 719 C C . ARG A 1 90 ? -1.147 2.882 12.518 1.00 77.94 90 ARG A C 1
ATOM 721 O O . ARG A 1 90 ? -0.290 3.179 11.691 1.00 77.94 90 ARG A O 1
ATOM 728 N N . TYR A 1 91 ? -1.749 1.694 12.532 1.00 77.25 91 TYR A N 1
ATOM 729 C CA . TYR A 1 91 ? -1.526 0.693 11.493 1.00 77.25 91 TYR A CA 1
ATOM 730 C C . TYR A 1 91 ? -1.999 1.199 10.124 1.00 77.25 91 TYR A C 1
ATOM 732 O O . TYR A 1 91 ? -1.234 1.133 9.163 1.00 77.25 91 TYR A O 1
ATOM 740 N N . VAL A 1 92 ? -3.207 1.772 10.051 1.00 80.44 92 VAL A N 1
ATOM 741 C CA . VAL A 1 92 ? -3.747 2.371 8.817 1.00 80.44 92 VAL A CA 1
ATOM 742 C C . VAL A 1 92 ? -2.836 3.486 8.302 1.00 80.44 92 VAL A C 1
ATOM 744 O O . VAL A 1 92 ? -2.513 3.502 7.113 1.00 80.44 92 VAL A O 1
ATOM 747 N N . ASP A 1 93 ? -2.358 4.367 9.184 1.00 80.88 93 ASP A N 1
ATOM 748 C CA . ASP A 1 93 ? -1.462 5.467 8.811 1.00 80.88 93 ASP A CA 1
ATOM 749 C C . ASP A 1 93 ? -0.138 4.943 8.216 1.00 80.88 93 ASP A C 1
ATOM 751 O O . ASP A 1 93 ? 0.291 5.406 7.157 1.00 80.88 93 ASP A O 1
ATOM 755 N N . VAL A 1 94 ? 0.479 3.929 8.841 1.00 86.81 94 VAL A N 1
ATOM 756 C CA . VAL A 1 94 ? 1.737 3.323 8.362 1.00 86.81 94 VAL A CA 1
ATOM 757 C C . VAL A 1 94 ? 1.547 2.611 7.022 1.00 86.81 94 VAL A C 1
ATOM 759 O O . VAL A 1 94 ? 2.323 2.829 6.090 1.00 86.81 94 VAL A O 1
ATOM 762 N N . VAL A 1 95 ? 0.506 1.782 6.892 1.00 86.00 95 VAL A N 1
ATOM 763 C CA . VAL A 1 95 ? 0.220 1.062 5.638 1.00 86.00 95 VAL A CA 1
ATOM 764 C C . VAL A 1 95 ? -0.049 2.048 4.504 1.00 86.00 95 VAL A C 1
ATOM 766 O O . VAL A 1 95 ? 0.471 1.879 3.399 1.00 86.00 95 VAL A O 1
ATOM 769 N N . THR A 1 96 ? -0.799 3.112 4.790 1.00 89.19 96 THR A N 1
ATOM 770 C CA . THR A 1 96 ? -1.082 4.175 3.827 1.00 89.19 96 THR A CA 1
ATOM 771 C C . THR A 1 96 ? 0.203 4.867 3.372 1.00 89.19 96 THR A C 1
ATOM 773 O O . THR A 1 96 ? 0.414 5.026 2.168 1.00 89.19 96 THR A O 1
ATOM 776 N N . SER A 1 97 ? 1.092 5.243 4.301 1.00 89.38 97 SER A N 1
ATOM 777 C CA . SER A 1 97 ? 2.354 5.904 3.946 1.00 89.38 97 SER A CA 1
ATOM 778 C C . SER A 1 97 ? 3.269 5.012 3.108 1.00 89.38 97 SER A C 1
ATOM 780 O O . SER A 1 97 ? 3.805 5.465 2.097 1.00 89.38 97 SER A O 1
ATOM 782 N N . GLU A 1 98 ? 3.391 3.731 3.462 1.00 94.00 98 GLU A N 1
ATOM 783 C CA . GLU A 1 98 ? 4.206 2.782 2.696 1.00 94.00 98 GLU A CA 1
ATOM 784 C C . GLU A 1 98 ? 3.640 2.562 1.287 1.00 94.00 98 GLU A C 1
ATOM 786 O O . GLU A 1 98 ? 4.393 2.494 0.312 1.00 94.00 98 GLU A O 1
ATOM 791 N N . ARG A 1 99 ? 2.307 2.528 1.138 1.00 93.25 99 ARG A N 1
ATOM 792 C CA . ARG A 1 99 ? 1.671 2.408 -0.179 1.00 93.25 99 ARG A CA 1
ATOM 793 C C . ARG A 1 99 ? 1.904 3.647 -1.047 1.00 93.25 99 ARG A C 1
ATOM 795 O O . ARG A 1 99 ? 2.146 3.501 -2.243 1.00 93.25 99 ARG A O 1
ATOM 802 N N . ILE A 1 100 ? 1.886 4.851 -0.472 1.00 93.06 100 ILE A N 1
ATOM 803 C CA . ILE A 1 100 ? 2.222 6.089 -1.199 1.00 93.06 100 ILE A CA 1
ATOM 804 C C . ILE A 1 100 ? 3.672 6.040 -1.699 1.00 93.06 100 ILE A C 1
ATOM 806 O O . ILE A 1 100 ? 3.911 6.267 -2.885 1.00 93.06 100 ILE A O 1
ATOM 810 N N . LEU A 1 101 ? 4.621 5.656 -0.840 1.00 95.50 101 LEU A N 1
ATOM 811 C CA . LEU A 1 101 ? 6.030 5.503 -1.226 1.00 95.50 101 LEU A CA 1
ATOM 812 C C . LEU A 1 101 ? 6.221 4.445 -2.322 1.00 95.50 101 LEU A C 1
ATOM 814 O O . LEU A 1 101 ? 7.053 4.604 -3.218 1.00 95.50 101 LEU A O 1
ATOM 818 N N . TRP A 1 102 ? 5.459 3.352 -2.274 1.00 96.75 102 TRP A N 1
ATOM 819 C CA . TRP A 1 102 ? 5.463 2.336 -3.326 1.00 96.75 102 TRP A CA 1
ATOM 820 C C . TRP A 1 102 ? 4.953 2.891 -4.669 1.00 96.75 102 TRP A C 1
ATOM 822 O O . TRP A 1 102 ? 5.598 2.664 -5.695 1.00 96.75 102 TRP A O 1
ATOM 832 N N . LEU A 1 103 ? 3.876 3.691 -4.674 1.00 95.38 103 LEU A N 1
ATOM 833 C CA . LEU A 1 103 ? 3.368 4.356 -5.886 1.00 95.38 103 LEU A CA 1
ATOM 834 C C . LEU A 1 103 ? 4.398 5.311 -6.504 1.00 95.38 103 LEU A C 1
ATOM 836 O O . LEU A 1 103 ? 4.550 5.351 -7.728 1.00 95.38 103 LEU A O 1
ATOM 840 N N . GLU A 1 104 ? 5.110 6.071 -5.671 1.00 96.69 104 GLU A N 1
ATOM 841 C CA . GLU A 1 104 ? 6.167 6.985 -6.117 1.00 96.69 104 GLU A CA 1
ATOM 842 C C . GLU A 1 104 ? 7.315 6.230 -6.788 1.00 96.69 104 GLU A C 1
ATOM 844 O O . GLU A 1 104 ? 7.703 6.573 -7.907 1.00 96.69 104 GLU A O 1
ATOM 849 N N . LYS A 1 105 ? 7.790 5.146 -6.162 1.00 97.38 105 LYS A N 1
ATOM 850 C CA . LYS A 1 105 ? 8.847 4.287 -6.719 1.00 97.38 105 LYS A CA 1
ATOM 851 C C . LYS A 1 105 ? 8.449 3.678 -8.063 1.00 97.38 105 LYS A C 1
ATOM 853 O O . LYS A 1 105 ? 9.266 3.645 -8.977 1.00 97.38 105 LYS A O 1
ATOM 858 N N . ILE A 1 106 ? 7.199 3.233 -8.212 1.00 97.25 106 ILE A N 1
ATOM 859 C CA . ILE A 1 106 ? 6.695 2.714 -9.493 1.00 97.25 106 ILE A CA 1
ATOM 860 C C . ILE A 1 106 ? 6.712 3.800 -10.570 1.00 97.25 106 ILE A C 1
ATOM 862 O O . ILE A 1 106 ? 7.188 3.559 -11.680 1.00 97.25 106 ILE A O 1
ATOM 866 N N . ARG A 1 107 ? 6.228 5.008 -10.257 1.00 97.81 107 ARG A N 1
ATOM 867 C CA . ARG A 1 107 ? 6.229 6.129 -11.208 1.00 97.81 107 ARG A CA 1
ATOM 868 C C . ARG A 1 107 ? 7.649 6.502 -11.637 1.00 97.81 107 ARG A C 1
ATOM 870 O O . ARG A 1 107 ? 7.875 6.760 -12.822 1.00 97.81 107 ARG A O 1
ATOM 877 N N . GLU A 1 108 ? 8.588 6.524 -10.696 1.00 97.81 108 GLU A N 1
ATOM 878 C CA . GLU A 1 108 ? 10.001 6.783 -10.967 1.00 97.81 108 GLU A CA 1
ATOM 879 C C . GLU A 1 108 ? 10.595 5.711 -11.892 1.00 97.81 108 GLU A C 1
ATOM 881 O O . GLU A 1 108 ? 11.174 6.054 -12.923 1.00 97.81 108 GLU A O 1
ATOM 886 N N . ASP A 1 109 ? 10.396 4.427 -11.581 1.00 98.12 109 ASP A N 1
ATOM 887 C CA . ASP A 1 109 ? 10.888 3.316 -12.402 1.00 98.12 109 ASP A CA 1
ATOM 888 C C . ASP A 1 109 ? 10.329 3.370 -13.829 1.00 98.12 109 ASP A C 1
ATOM 890 O O . ASP A 1 109 ? 11.083 3.235 -14.790 1.00 98.12 109 ASP A O 1
ATOM 894 N N . ILE A 1 110 ? 9.024 3.609 -13.994 1.00 98.12 110 ILE A N 1
ATOM 895 C CA . ILE A 1 110 ? 8.399 3.723 -15.322 1.00 98.12 110 ILE A CA 1
ATOM 896 C C . ILE A 1 110 ? 8.995 4.898 -16.096 1.00 98.12 110 ILE A C 1
ATOM 898 O O . ILE A 1 110 ? 9.314 4.763 -17.277 1.00 98.12 110 ILE A O 1
ATOM 902 N N . SER A 1 111 ? 9.188 6.038 -15.431 1.00 98.00 111 SER A N 1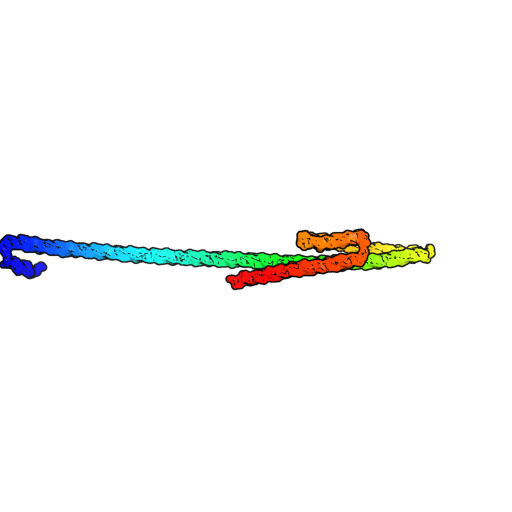
ATOM 903 C CA . SER A 1 111 ? 9.790 7.221 -16.051 1.00 98.00 111 SER A CA 1
ATOM 904 C C . SER A 1 111 ? 11.220 6.932 -16.514 1.00 98.00 111 SER A C 1
ATOM 906 O O . SER A 1 111 ? 11.586 7.280 -17.639 1.00 98.00 111 SER A O 1
ATOM 908 N N . LYS A 1 112 ? 12.007 6.227 -15.689 1.00 98.06 112 LYS A N 1
ATOM 909 C CA . LYS A 1 112 ? 13.358 5.767 -16.040 1.00 98.06 112 LYS A CA 1
ATOM 910 C C . LYS A 1 112 ? 13.342 4.790 -17.209 1.00 98.06 112 LYS A C 1
ATOM 912 O O . LYS A 1 112 ? 14.118 4.974 -18.140 1.00 98.06 112 LYS A O 1
ATOM 917 N N . ILE A 1 113 ? 12.439 3.809 -17.214 1.00 98.00 113 ILE A N 1
ATOM 918 C CA . ILE A 1 113 ? 12.293 2.841 -18.312 1.00 98.00 113 ILE A CA 1
ATOM 919 C C . ILE A 1 113 ? 12.018 3.568 -19.628 1.00 98.00 113 ILE A C 1
ATOM 921 O O . ILE A 1 113 ? 12.709 3.330 -20.618 1.00 98.00 113 ILE A O 1
ATOM 925 N N . VAL A 1 114 ? 11.056 4.493 -19.641 1.00 97.62 114 VAL A N 1
ATOM 926 C CA . VAL A 1 114 ? 10.717 5.276 -20.839 1.00 97.62 114 VAL A CA 1
ATOM 927 C C . VAL A 1 114 ? 11.903 6.133 -21.293 1.00 97.62 114 VAL A C 1
ATOM 929 O O . VAL A 1 114 ? 12.214 6.157 -22.486 1.00 97.62 114 VAL A O 1
ATOM 932 N N . GLY A 1 115 ? 12.580 6.812 -20.363 1.00 97.00 115 GLY A N 1
ATOM 933 C CA . GLY A 1 115 ? 13.735 7.664 -20.655 1.00 97.00 115 GLY A CA 1
ATOM 934 C C . GLY A 1 115 ? 14.923 6.890 -21.228 1.00 97.00 115 GLY A C 1
ATOM 935 O O . GLY A 1 115 ? 15.406 7.221 -22.311 1.00 97.00 115 GLY A O 1
ATOM 936 N N . LEU A 1 116 ? 15.349 5.826 -20.542 1.00 96.19 116 LEU A N 1
ATOM 937 C CA . LEU A 1 116 ? 16.463 4.973 -20.962 1.00 96.19 116 LEU A CA 1
ATOM 938 C C . LEU A 1 116 ? 16.172 4.286 -22.295 1.00 96.19 116 LEU A C 1
ATOM 940 O O . LEU A 1 116 ? 17.027 4.289 -23.176 1.00 96.19 116 LEU A O 1
ATOM 944 N N . THR A 1 117 ? 14.954 3.768 -22.487 1.00 95.50 117 THR A N 1
ATOM 945 C CA . THR A 1 117 ? 14.580 3.144 -23.763 1.00 95.50 117 THR A CA 1
ATOM 946 C C . THR A 1 117 ? 14.713 4.157 -24.898 1.00 95.50 117 THR A C 1
ATOM 948 O O . THR A 1 117 ? 15.407 3.896 -25.875 1.00 95.50 117 THR A O 1
ATOM 951 N N . ARG A 1 118 ? 14.142 5.361 -24.763 1.00 94.62 118 ARG A N 1
ATOM 952 C CA . ARG A 1 118 ? 14.270 6.402 -25.799 1.00 94.62 118 ARG A CA 1
ATOM 953 C C . ARG A 1 118 ? 15.723 6.776 -26.077 1.00 94.62 118 ARG A C 1
ATOM 955 O O . ARG A 1 118 ? 16.086 6.900 -27.243 1.00 94.62 118 ARG A O 1
ATOM 962 N N . LEU A 1 119 ? 16.550 6.918 -25.039 1.00 93.19 119 LEU A N 1
ATOM 963 C CA . LEU A 1 119 ? 17.978 7.194 -25.203 1.00 93.19 119 LEU A CA 1
ATOM 964 C C . LEU A 1 119 ? 18.675 6.097 -26.007 1.00 93.19 119 LEU A C 1
ATOM 966 O O . LEU A 1 119 ? 19.383 6.415 -26.957 1.00 93.19 119 LEU A O 1
ATOM 970 N N . ILE A 1 120 ? 18.459 4.823 -25.679 1.00 93.19 120 ILE A N 1
ATOM 971 C CA . ILE A 1 120 ? 19.089 3.690 -26.375 1.00 93.19 120 ILE A CA 1
ATOM 972 C C . ILE A 1 120 ? 18.751 3.704 -27.873 1.00 93.19 120 ILE A C 1
ATOM 974 O O . ILE A 1 120 ? 19.649 3.557 -28.702 1.00 93.19 120 ILE A O 1
ATOM 978 N N . PHE A 1 121 ? 17.487 3.950 -28.229 1.00 90.94 121 PHE A N 1
ATOM 979 C CA . PHE A 1 121 ? 17.064 4.017 -29.633 1.00 90.94 121 PHE A CA 1
ATOM 980 C C . PHE A 1 121 ? 17.592 5.258 -30.365 1.00 90.94 121 PHE A C 1
ATOM 982 O O . PHE A 1 121 ? 17.889 5.181 -31.556 1.00 90.94 121 PHE A O 1
ATOM 989 N N . SER A 1 122 ? 17.751 6.392 -29.678 1.00 89.06 122 SER A N 1
ATOM 990 C CA . SER A 1 122 ? 18.416 7.569 -30.255 1.00 89.06 122 SER A CA 1
ATOM 991 C C . SER A 1 122 ? 19.899 7.304 -30.532 1.00 89.06 122 SER A C 1
ATOM 993 O O . SER A 1 122 ? 20.414 7.728 -31.566 1.00 89.06 122 SER A O 1
ATOM 995 N N . HIS A 1 123 ? 20.583 6.560 -29.655 1.00 88.00 123 HIS A N 1
ATOM 996 C CA . HIS A 1 123 ? 21.973 6.160 -29.889 1.00 88.00 123 HIS A CA 1
ATOM 997 C C . HIS A 1 123 ? 22.104 5.228 -31.094 1.00 88.00 123 HIS A C 1
ATOM 999 O O . HIS A 1 123 ? 23.068 5.363 -31.837 1.00 88.00 123 HIS A O 1
ATOM 1005 N N . ASP A 1 124 ? 21.146 4.329 -31.344 1.00 87.06 124 ASP A N 1
ATOM 1006 C CA . ASP A 1 124 ? 21.180 3.460 -32.531 1.00 87.06 124 ASP A CA 1
ATOM 1007 C C . ASP A 1 124 ? 21.167 4.241 -33.849 1.00 87.06 124 ASP A C 1
ATOM 1009 O O . ASP A 1 124 ? 21.905 3.917 -34.784 1.00 87.06 124 ASP A O 1
ATOM 1013 N N . GLU A 1 125 ? 20.380 5.311 -33.908 1.00 85.38 125 GLU A N 1
ATOM 1014 C CA . GLU A 1 125 ? 20.302 6.187 -35.075 1.00 85.38 125 GLU A CA 1
ATOM 1015 C C . GLU A 1 125 ? 21.617 6.955 -35.287 1.00 85.38 125 GLU A C 1
ATOM 1017 O O . GLU A 1 125 ? 22.173 6.966 -36.388 1.00 85.38 125 GLU A O 1
ATOM 1022 N N . ILE A 1 126 ? 22.176 7.519 -34.209 1.00 82.62 126 ILE A N 1
ATOM 1023 C CA . ILE A 1 126 ? 23.463 8.230 -34.240 1.00 82.62 126 ILE A CA 1
ATOM 1024 C C . ILE A 1 126 ? 24.601 7.283 -34.636 1.00 82.62 126 ILE A C 1
ATOM 1026 O O . ILE A 1 126 ? 25.415 7.628 -35.492 1.00 82.62 126 ILE A O 1
ATOM 1030 N N . MET A 1 127 ? 24.653 6.086 -34.048 1.00 83.69 127 MET A N 1
ATOM 1031 C CA . MET A 1 127 ? 25.699 5.094 -34.310 1.00 83.69 127 MET A CA 1
ATOM 1032 C C . MET A 1 127 ? 25.645 4.584 -35.748 1.00 83.69 127 MET A C 1
ATOM 1034 O O . MET A 1 127 ? 26.691 4.440 -36.377 1.00 83.69 127 MET A O 1
ATOM 1038 N N . THR A 1 128 ? 24.447 4.381 -36.301 1.00 84.81 128 THR A N 1
ATOM 1039 C CA . THR A 1 128 ? 24.274 4.000 -37.712 1.00 84.81 128 THR A CA 1
ATOM 1040 C C . THR A 1 128 ? 24.803 5.092 -38.644 1.00 84.81 128 THR A C 1
ATOM 1042 O O . THR A 1 128 ? 25.572 4.809 -39.563 1.00 84.81 128 THR A O 1
ATOM 1045 N N . ASN A 1 129 ? 24.465 6.356 -38.374 1.00 83.75 129 ASN A N 1
ATOM 1046 C CA . ASN A 1 129 ? 24.949 7.493 -39.159 1.00 83.75 129 ASN A CA 1
ATOM 1047 C C . ASN A 1 129 ? 26.475 7.653 -39.064 1.00 83.75 129 ASN A C 1
ATOM 1049 O O . ASN A 1 129 ? 27.140 7.864 -40.079 1.00 83.75 129 ASN A O 1
ATOM 1053 N N . TYR A 1 130 ? 27.038 7.502 -37.863 1.00 80.06 130 TYR A N 1
ATOM 1054 C CA . TYR A 1 130 ? 28.477 7.615 -37.621 1.00 80.06 130 TYR A CA 1
ATOM 1055 C C . TYR A 1 130 ? 29.267 6.475 -38.274 1.00 80.06 130 TYR A C 1
ATOM 1057 O O . TYR A 1 130 ? 30.323 6.710 -38.865 1.00 80.06 130 TYR A O 1
ATOM 1065 N N . PHE A 1 131 ? 28.741 5.248 -38.224 1.00 81.94 131 PHE A N 1
ATOM 1066 C CA . PHE A 1 131 ? 29.336 4.095 -38.893 1.00 81.94 131 PHE A CA 1
ATOM 1067 C C . PHE A 1 131 ? 29.356 4.288 -40.412 1.00 81.94 131 PHE A C 1
ATOM 1069 O O . PHE A 1 131 ? 30.405 4.132 -41.033 1.00 81.94 131 PHE A O 1
ATOM 1076 N N . ASN A 1 132 ? 28.235 4.713 -41.004 1.00 82.56 132 ASN A N 1
ATOM 1077 C CA . ASN A 1 132 ? 28.147 4.975 -42.442 1.00 82.56 132 ASN A CA 1
ATOM 1078 C C . ASN A 1 132 ? 29.101 6.096 -42.883 1.00 82.56 132 ASN A C 1
ATOM 1080 O O . ASN A 1 132 ? 29.763 5.965 -43.911 1.00 82.56 132 ASN A O 1
ATOM 1084 N N . ALA A 1 133 ? 29.219 7.170 -42.096 1.00 80.06 133 ALA A N 1
ATOM 1085 C CA . ALA A 1 133 ? 30.153 8.260 -42.371 1.00 80.06 133 ALA A CA 1
ATOM 1086 C C . ALA A 1 133 ? 31.620 7.804 -42.281 1.00 80.06 133 ALA A C 1
ATOM 1088 O O . ALA A 1 133 ? 32.409 8.096 -43.179 1.00 80.06 133 ALA A O 1
ATOM 1089 N N . THR A 1 134 ? 31.975 7.048 -41.237 1.00 79.25 134 THR A N 1
ATOM 1090 C CA . THR A 1 134 ? 33.327 6.489 -41.056 1.00 79.25 134 THR A CA 1
ATOM 1091 C C . THR A 1 134 ? 33.684 5.515 -42.183 1.00 79.25 134 THR A C 1
ATOM 1093 O O . THR A 1 134 ? 34.793 5.562 -42.713 1.00 79.25 134 THR A O 1
ATOM 1096 N N . LEU A 1 135 ? 32.737 4.669 -42.598 1.00 81.50 135 LEU A N 1
ATOM 1097 C CA . LEU A 1 135 ? 32.907 3.739 -43.712 1.00 81.50 135 LEU A CA 1
ATOM 1098 C C . LEU A 1 135 ? 33.095 4.481 -45.046 1.00 81.50 135 LEU A C 1
ATOM 1100 O O . LEU A 1 135 ? 33.983 4.148 -45.822 1.00 81.50 135 LEU A O 1
ATOM 1104 N N . LEU A 1 136 ? 32.307 5.526 -45.308 1.00 80.31 136 LEU A N 1
ATOM 1105 C CA . LEU A 1 136 ? 32.464 6.352 -46.509 1.00 80.31 136 LEU A CA 1
ATOM 1106 C C . LEU A 1 136 ? 33.836 7.046 -46.537 1.00 80.31 136 LEU A C 1
ATOM 1108 O O . LEU A 1 136 ? 34.502 7.069 -47.570 1.00 80.31 136 LEU A O 1
ATOM 1112 N N . GLN A 1 137 ? 34.281 7.578 -45.394 1.00 77.38 137 GLN A N 1
ATOM 1113 C CA . GLN A 1 137 ? 35.602 8.193 -45.274 1.00 77.38 137 GLN A CA 1
ATOM 1114 C C . GLN A 1 137 ? 36.726 7.184 -45.511 1.00 77.38 137 GLN A C 1
ATOM 1116 O O . GLN A 1 137 ? 37.691 7.526 -46.190 1.00 77.38 137 GLN A O 1
ATOM 1121 N N . SER A 1 138 ? 36.617 5.952 -45.002 1.00 78.69 138 SER A N 1
ATOM 1122 C CA . SER A 1 138 ? 37.641 4.926 -45.227 1.00 78.69 138 SER A CA 1
ATOM 1123 C C . SER A 1 138 ? 37.723 4.486 -46.691 1.00 78.69 138 SER A C 1
ATOM 1125 O O . SER A 1 138 ? 38.822 4.220 -47.170 1.00 78.69 138 SER A O 1
ATOM 1127 N N . PHE A 1 139 ? 36.607 4.500 -47.429 1.00 77.69 139 PHE A N 1
ATOM 1128 C CA . PHE A 1 139 ? 36.605 4.277 -48.879 1.00 77.69 139 PHE A CA 1
ATOM 1129 C C . PHE A 1 139 ? 37.205 5.440 -49.681 1.00 77.69 139 PHE A C 1
ATOM 1131 O O . PHE A 1 139 ? 37.797 5.203 -50.731 1.00 77.69 139 PHE A O 1
ATOM 1138 N N . MET A 1 140 ? 37.061 6.686 -49.215 1.00 78.06 140 MET A N 1
ATOM 1139 C CA . MET A 1 140 ? 37.574 7.874 -49.918 1.00 78.06 140 MET A CA 1
ATOM 1140 C C . MET A 1 140 ? 39.032 8.221 -49.586 1.00 78.06 140 MET A C 1
ATOM 1142 O O . MET A 1 140 ? 39.651 9.006 -50.304 1.00 78.06 140 MET A O 1
ATOM 1146 N N . LYS A 1 141 ? 39.597 7.682 -48.499 1.00 69.94 141 LYS A N 1
ATOM 1147 C CA . LYS A 1 141 ? 40.957 8.014 -48.065 1.00 69.94 141 LYS A CA 1
ATOM 1148 C C . LYS A 1 141 ? 41.984 7.136 -48.785 1.00 69.94 141 LYS A C 1
ATOM 1150 O O . LYS A 1 141 ? 42.305 6.034 -48.344 1.00 69.94 141 LYS A O 1
ATOM 1155 N N . ASP A 1 142 ? 42.546 7.665 -49.868 1.00 60.38 142 ASP A N 1
ATOM 1156 C CA . ASP A 1 142 ? 43.809 7.175 -50.421 1.00 60.38 142 ASP A CA 1
ATOM 1157 C C . ASP A 1 142 ? 44.899 7.146 -49.330 1.00 60.38 142 ASP A C 1
ATOM 1159 O O . ASP A 1 142 ? 44.916 7.979 -48.423 1.00 60.38 142 ASP A O 1
ATOM 1163 N N . LYS A 1 143 ? 45.795 6.156 -49.434 1.00 60.56 143 LYS A N 1
ATOM 1164 C CA . LYS A 1 143 ? 46.780 5.609 -48.465 1.00 60.56 143 LYS A CA 1
ATOM 1165 C C . LYS A 1 143 ? 47.638 6.558 -47.589 1.00 60.56 143 LYS A C 1
ATOM 1167 O O . LYS A 1 143 ? 48.534 6.066 -46.910 1.00 60.56 143 LYS A O 1
ATOM 1172 N N . SER A 1 144 ? 47.447 7.876 -47.566 1.00 56.78 144 SER A N 1
ATOM 1173 C CA . SER A 1 144 ? 48.494 8.811 -47.132 1.00 56.78 144 SER A CA 1
ATOM 1174 C C . SER A 1 144 ? 48.404 9.410 -45.720 1.00 56.78 144 SER A C 1
ATOM 1176 O O . SER A 1 144 ? 49.226 10.272 -45.444 1.00 56.78 144 SER A O 1
ATOM 1178 N N . ASN A 1 145 ? 47.490 9.027 -44.813 1.00 61.53 145 ASN A N 1
ATOM 1179 C CA . ASN A 1 145 ? 47.567 9.501 -43.409 1.00 61.53 145 ASN A CA 1
ATOM 1180 C C . ASN A 1 145 ? 46.814 8.602 -42.407 1.00 61.53 145 ASN A C 1
ATOM 1182 O O . ASN A 1 145 ? 45.576 8.634 -42.341 1.00 61.53 145 ASN A O 1
ATOM 1186 N N . ASN A 1 146 ? 47.584 7.839 -41.619 1.00 65.25 146 ASN A N 1
ATOM 1187 C CA . ASN A 1 146 ? 47.133 6.778 -40.707 1.00 65.25 146 ASN A CA 1
ATOM 1188 C C . ASN A 1 146 ? 46.667 7.288 -39.322 1.00 65.25 146 ASN A C 1
ATOM 1190 O O . ASN A 1 146 ? 45.902 6.606 -38.656 1.00 65.25 146 ASN A O 1
ATOM 1194 N N . ASP A 1 147 ? 47.042 8.500 -38.900 1.00 69.94 147 ASP A N 1
ATOM 1195 C CA . ASP A 1 147 ? 46.870 8.910 -37.490 1.00 69.94 147 ASP A CA 1
ATOM 1196 C C . ASP A 1 147 ? 45.432 9.306 -37.097 1.00 69.94 147 ASP A C 1
ATOM 1198 O O . ASP A 1 147 ? 45.035 9.147 -35.944 1.00 69.94 147 ASP A O 1
ATOM 1202 N N . ASN A 1 148 ? 44.599 9.757 -38.043 1.00 72.44 148 ASN A N 1
ATOM 1203 C CA . ASN A 1 148 ? 43.226 10.183 -37.725 1.00 72.44 148 ASN A CA 1
ATOM 1204 C C . ASN A 1 148 ? 42.237 9.019 -37.533 1.00 72.44 148 ASN A C 1
ATOM 1206 O O . ASN A 1 148 ? 41.175 9.244 -36.966 1.00 72.44 148 ASN A O 1
ATOM 1210 N N . SER A 1 149 ? 42.526 7.800 -38.003 1.00 72.94 149 SER A N 1
ATOM 1211 C CA . SER A 1 149 ? 41.573 6.672 -37.935 1.00 72.94 149 SER A CA 1
ATOM 1212 C C . SER A 1 149 ? 41.340 6.179 -36.502 1.00 72.94 149 SER A C 1
ATOM 1214 O O . SER A 1 149 ? 40.213 5.828 -36.151 1.00 72.94 149 SER A O 1
ATOM 1216 N N . ASN A 1 150 ? 42.374 6.224 -35.657 1.00 81.00 150 ASN A N 1
ATOM 1217 C CA . ASN A 1 150 ? 42.292 5.785 -34.264 1.00 81.00 150 ASN A CA 1
ATOM 1218 C C . ASN A 1 150 ? 41.337 6.650 -33.425 1.00 81.00 150 ASN A C 1
ATOM 1220 O O . ASN A 1 150 ? 40.645 6.122 -32.560 1.00 81.00 150 ASN A O 1
ATOM 1224 N N . ILE A 1 151 ? 41.242 7.957 -33.701 1.00 84.12 151 ILE A N 1
ATOM 1225 C CA . ILE A 1 151 ? 40.384 8.877 -32.933 1.00 84.12 151 ILE A CA 1
ATOM 1226 C C . ILE A 1 151 ? 38.895 8.547 -33.131 1.00 84.12 151 ILE A C 1
ATOM 1228 O O . ILE A 1 151 ? 38.159 8.436 -32.153 1.00 84.12 151 ILE A O 1
ATOM 1232 N N . TYR A 1 152 ? 38.456 8.330 -34.377 1.00 80.00 152 TYR A N 1
ATOM 1233 C CA . TYR A 1 152 ? 37.061 7.969 -34.677 1.00 80.00 152 TYR A CA 1
ATOM 1234 C C . TYR A 1 152 ? 36.680 6.602 -34.094 1.00 80.00 152 TYR A C 1
ATOM 1236 O O . TYR A 1 152 ? 35.551 6.408 -33.642 1.00 80.00 152 TYR A O 1
ATOM 1244 N N . PHE A 1 153 ? 37.620 5.651 -34.091 1.00 79.44 153 PHE A N 1
ATOM 1245 C CA . PHE A 1 153 ? 37.387 4.325 -33.527 1.00 79.44 153 PHE A CA 1
ATOM 1246 C C . PHE A 1 153 ? 37.187 4.372 -32.006 1.00 79.44 153 PHE A C 1
ATOM 1248 O O . PHE A 1 153 ? 36.241 3.769 -31.500 1.00 79.44 153 PHE A O 1
ATOM 1255 N N . GLU A 1 154 ? 38.023 5.121 -31.282 1.00 86.88 154 GLU A N 1
ATOM 1256 C CA . GLU A 1 154 ? 37.866 5.287 -29.832 1.00 86.88 154 GLU A CA 1
ATOM 1257 C C . GLU A 1 154 ? 36.578 6.048 -29.472 1.00 86.88 154 GLU A C 1
ATOM 1259 O O . GLU A 1 154 ? 35.875 5.653 -28.543 1.00 86.88 154 GLU A O 1
ATOM 1264 N N . GLU A 1 155 ? 36.187 7.081 -30.232 1.00 86.75 155 GLU A N 1
ATOM 1265 C CA . GLU A 1 155 ? 34.905 7.771 -30.008 1.00 86.75 155 GLU A CA 1
ATOM 1266 C C . GLU A 1 155 ? 33.704 6.830 -30.219 1.00 86.75 155 GLU A C 1
ATOM 1268 O O . GLU A 1 155 ? 32.768 6.815 -29.414 1.00 86.75 155 GLU A O 1
ATOM 1273 N N . PHE A 1 156 ? 33.735 6.011 -31.275 1.00 83.94 156 PHE A N 1
ATOM 1274 C CA . PHE A 1 156 ? 32.704 5.004 -31.535 1.00 83.94 156 PHE A CA 1
ATOM 1275 C C . PHE A 1 156 ? 32.619 3.973 -30.405 1.00 83.94 156 PHE A C 1
ATOM 1277 O O . PHE A 1 156 ? 31.523 3.639 -29.951 1.00 83.94 156 PHE A O 1
ATOM 1284 N N . LYS A 1 157 ? 33.770 3.490 -29.929 1.00 87.88 157 LYS A N 1
ATOM 1285 C CA . LYS A 1 157 ? 33.851 2.532 -28.825 1.00 87.88 157 LYS A CA 1
ATOM 1286 C C . LYS A 1 157 ? 33.255 3.107 -27.538 1.00 87.88 157 LYS A C 1
ATOM 1288 O O . LYS A 1 157 ? 32.418 2.449 -26.931 1.00 87.88 157 LYS A O 1
ATOM 1293 N N . ASN A 1 158 ? 33.586 4.351 -27.190 1.00 89.81 158 ASN A N 1
ATOM 1294 C CA . ASN A 1 158 ? 33.025 5.018 -26.012 1.00 89.81 158 ASN A CA 1
ATOM 1295 C C . ASN A 1 158 ? 31.492 5.124 -26.085 1.00 89.81 158 ASN A C 1
ATOM 1297 O O . ASN A 1 158 ? 30.804 4.765 -25.133 1.00 89.81 158 ASN A O 1
ATOM 1301 N N . LYS A 1 159 ? 30.934 5.523 -27.238 1.00 89.06 159 LYS A N 1
ATOM 1302 C CA . LYS A 1 159 ? 29.470 5.579 -27.434 1.00 89.06 159 LYS A CA 1
ATOM 1303 C C . LYS A 1 159 ? 28.809 4.202 -27.356 1.00 89.06 159 LYS A C 1
ATOM 1305 O O . LYS A 1 159 ? 27.672 4.080 -26.896 1.00 89.06 159 LYS A O 1
ATOM 1310 N N . LEU A 1 160 ? 29.497 3.158 -27.820 1.00 88.06 160 LEU A N 1
ATOM 1311 C CA . LEU A 1 160 ? 29.018 1.782 -27.708 1.00 88.06 160 LEU A CA 1
ATOM 1312 C C . LEU A 1 160 ? 28.990 1.317 -26.244 1.00 88.06 160 LEU A C 1
ATOM 1314 O O . LEU A 1 160 ? 28.013 0.695 -25.824 1.00 88.06 160 LEU A O 1
ATOM 1318 N N . ASP A 1 161 ? 30.021 1.649 -25.470 1.00 90.75 161 ASP A N 1
ATOM 1319 C CA . ASP A 1 161 ? 30.107 1.324 -24.046 1.00 90.75 161 ASP A CA 1
ATOM 1320 C C . ASP A 1 161 ? 29.029 2.061 -23.233 1.00 90.75 161 ASP A C 1
ATOM 1322 O O . ASP A 1 161 ? 28.317 1.427 -22.449 1.00 90.75 161 ASP A O 1
ATOM 1326 N N . GLU A 1 162 ? 28.806 3.354 -23.495 1.00 91.56 162 GLU A N 1
ATOM 1327 C CA . GLU A 1 162 ? 27.707 4.137 -22.906 1.00 91.56 162 GLU A CA 1
ATOM 1328 C C . GLU A 1 162 ? 26.336 3.511 -23.204 1.00 91.56 162 GLU A C 1
ATOM 1330 O O . GLU A 1 162 ? 25.493 3.358 -22.313 1.00 91.56 162 GLU A O 1
ATOM 1335 N N . LYS A 1 163 ? 26.115 3.076 -24.452 1.00 91.88 163 LYS A N 1
ATOM 1336 C CA . LYS A 1 163 ? 24.880 2.388 -24.840 1.00 91.88 163 LYS A CA 1
ATOM 1337 C C . LYS A 1 163 ? 24.698 1.078 -24.068 1.00 91.88 163 LYS A C 1
ATOM 1339 O O . LYS A 1 163 ? 23.604 0.807 -23.568 1.00 91.88 163 LYS A O 1
ATOM 1344 N N . ASN A 1 164 ? 25.745 0.261 -23.969 1.00 92.38 164 ASN A N 1
ATOM 1345 C CA . ASN A 1 164 ? 25.700 -1.016 -23.254 1.00 92.38 164 ASN A CA 1
ATOM 1346 C C . ASN A 1 164 ? 25.426 -0.818 -21.757 1.00 92.38 164 ASN A C 1
ATOM 1348 O O . ASN A 1 164 ? 24.648 -1.573 -21.166 1.00 92.38 164 ASN A O 1
ATOM 1352 N N . GLN A 1 165 ? 26.001 0.226 -21.156 1.00 95.31 165 GLN A N 1
ATOM 1353 C CA . GLN A 1 165 ? 25.697 0.626 -19.786 1.00 95.31 165 GLN A CA 1
ATOM 1354 C C . GLN A 1 165 ? 24.216 1.001 -19.632 1.00 95.31 165 GLN A C 1
ATOM 1356 O O . GLN A 1 165 ? 23.555 0.491 -18.725 1.00 95.31 165 GLN A O 1
ATOM 1361 N N . GLY A 1 166 ? 23.673 1.809 -20.549 1.00 94.81 166 GLY A N 1
ATOM 1362 C CA . GLY A 1 166 ? 22.255 2.179 -20.553 1.00 94.81 166 GLY A CA 1
ATOM 1363 C C . GLY A 1 166 ? 21.311 0.976 -20.683 1.00 94.81 166 GLY A C 1
ATOM 1364 O O . GLY A 1 166 ? 20.293 0.913 -19.994 1.00 94.81 166 GLY A O 1
ATOM 1365 N N . ILE A 1 167 ? 21.662 -0.019 -21.510 1.00 95.69 167 ILE A N 1
ATOM 1366 C CA . ILE A 1 167 ? 20.903 -1.278 -21.631 1.00 95.69 167 ILE A CA 1
ATOM 1367 C C . ILE A 1 167 ? 20.922 -2.055 -20.309 1.00 95.69 167 ILE A C 1
ATOM 1369 O O . ILE A 1 167 ? 19.871 -2.496 -19.844 1.00 95.69 167 ILE A O 1
ATOM 1373 N N . SER A 1 168 ? 22.094 -2.210 -19.689 1.00 96.56 168 SER A N 1
ATOM 1374 C CA . SER A 1 168 ? 22.228 -2.909 -18.405 1.00 96.56 168 SER A CA 1
ATOM 1375 C C . SER A 1 168 ? 21.387 -2.245 -17.312 1.00 96.56 168 SER A C 1
ATOM 1377 O O . SER A 1 168 ? 20.637 -2.922 -16.604 1.00 96.56 168 SER A O 1
ATOM 1379 N N . GLU A 1 169 ? 21.442 -0.915 -17.213 1.00 97.62 169 GLU A N 1
ATOM 1380 C CA . GLU A 1 169 ? 20.631 -0.151 -16.265 1.00 97.62 169 GLU A CA 1
ATOM 1381 C C . GLU A 1 169 ? 19.130 -0.343 -16.521 1.00 97.62 169 GLU A C 1
ATOM 1383 O O . GLU A 1 169 ? 18.375 -0.642 -15.593 1.00 97.62 169 GLU A O 1
ATOM 1388 N N . LEU A 1 170 ? 18.694 -0.255 -17.779 1.00 97.44 170 LEU A N 1
ATOM 1389 C CA . LEU A 1 170 ? 17.297 -0.447 -18.159 1.00 97.44 170 LEU A CA 1
ATOM 1390 C C . LEU A 1 170 ? 16.772 -1.830 -17.748 1.00 97.44 170 LEU A C 1
ATOM 1392 O O . LEU A 1 170 ? 15.703 -1.926 -17.142 1.00 97.44 170 LEU A O 1
ATOM 1396 N N . LEU A 1 171 ? 17.534 -2.894 -18.009 1.00 97.88 171 LEU A N 1
ATOM 1397 C CA . LEU A 1 171 ? 17.161 -4.258 -17.619 1.00 97.88 171 LEU A CA 1
ATOM 1398 C C . LEU A 1 171 ? 17.063 -4.418 -16.094 1.00 97.88 171 LEU A C 1
ATOM 1400 O O . LEU A 1 171 ? 16.148 -5.080 -15.592 1.00 97.88 171 LEU A O 1
ATOM 1404 N N . GLN A 1 172 ? 17.951 -3.766 -15.338 1.00 98.12 172 GLN A N 1
ATOM 1405 C CA . GLN A 1 172 ? 17.873 -3.752 -13.877 1.00 98.12 172 GLN A CA 1
ATOM 1406 C C . GLN A 1 172 ? 16.614 -3.036 -13.376 1.00 98.12 172 GLN A C 1
ATOM 1408 O O . GLN A 1 172 ? 15.959 -3.536 -12.458 1.00 98.12 172 GLN A O 1
ATOM 1413 N N . VAL A 1 173 ? 16.254 -1.888 -13.961 1.00 98.25 173 VAL A N 1
ATOM 1414 C CA . VAL A 1 173 ? 15.035 -1.151 -13.583 1.00 98.25 173 VAL A CA 1
ATOM 1415 C C . VAL A 1 173 ? 13.785 -1.961 -13.932 1.00 98.25 173 VAL A C 1
ATOM 1417 O O . VAL A 1 173 ? 12.905 -2.100 -13.086 1.00 98.25 173 VAL A O 1
ATOM 1420 N N . ILE A 1 174 ? 13.731 -2.575 -15.120 1.00 98.19 174 ILE A N 1
ATOM 1421 C CA . ILE A 1 174 ? 12.629 -3.466 -15.519 1.00 98.19 174 ILE A CA 1
ATOM 1422 C C . ILE A 1 174 ? 12.473 -4.620 -14.521 1.00 98.19 174 ILE A C 1
ATOM 1424 O O . ILE A 1 174 ? 11.363 -4.898 -14.066 1.00 98.19 174 ILE A O 1
ATOM 1428 N N . THR A 1 175 ? 13.576 -5.268 -14.144 1.00 98.44 175 THR A N 1
ATOM 1429 C CA . THR A 1 175 ? 13.560 -6.381 -13.184 1.00 98.44 175 THR A CA 1
ATOM 1430 C C . THR A 1 175 ? 13.049 -5.932 -11.816 1.00 98.44 175 THR A C 1
ATOM 1432 O O . THR A 1 175 ? 12.170 -6.574 -11.241 1.00 98.44 175 THR A O 1
ATOM 1435 N N . LYS A 1 176 ? 13.543 -4.796 -11.304 1.00 98.19 176 LYS A N 1
ATOM 1436 C CA . LYS A 1 176 ? 13.085 -4.225 -10.026 1.00 98.19 176 LYS A CA 1
ATOM 1437 C C . LYS A 1 176 ? 11.597 -3.889 -10.054 1.00 98.19 176 LYS A C 1
ATOM 1439 O O . LYS A 1 176 ? 10.900 -4.204 -9.093 1.00 98.19 176 LYS A O 1
ATOM 1444 N N . LEU A 1 177 ? 11.109 -3.296 -11.144 1.00 98.12 177 LEU A N 1
ATOM 1445 C CA . LEU A 1 177 ? 9.696 -2.967 -11.293 1.00 98.12 177 LEU A CA 1
ATOM 1446 C C . LEU A 1 177 ? 8.833 -4.235 -11.311 1.00 98.12 177 LEU A C 1
ATOM 1448 O O . LEU A 1 177 ? 7.859 -4.306 -10.569 1.00 98.12 177 LEU A O 1
ATOM 1452 N N . LYS A 1 178 ? 9.222 -5.271 -12.068 1.00 98.12 178 LYS A N 1
ATOM 1453 C CA . LYS A 1 178 ? 8.510 -6.563 -12.090 1.00 98.12 178 LYS A CA 1
ATOM 1454 C C . LYS A 1 178 ? 8.375 -7.182 -10.694 1.00 98.12 178 LYS A C 1
ATOM 1456 O O . LYS A 1 178 ? 7.316 -7.706 -10.379 1.00 98.12 178 LYS A O 1
ATOM 1461 N N . LEU A 1 179 ? 9.410 -7.088 -9.855 1.00 98.00 179 LEU A N 1
ATOM 1462 C CA . LEU A 1 179 ? 9.387 -7.602 -8.478 1.00 98.00 179 LEU A CA 1
ATOM 1463 C C . LEU A 1 179 ? 8.494 -6.790 -7.525 1.00 98.00 179 LEU A C 1
ATOM 1465 O O . LEU A 1 179 ? 8.098 -7.303 -6.482 1.00 98.00 179 LEU A O 1
ATOM 1469 N N . ARG A 1 180 ? 8.204 -5.522 -7.843 1.00 96.75 180 ARG A N 1
ATOM 1470 C CA . ARG A 1 180 ? 7.331 -4.647 -7.038 1.00 96.75 180 ARG A CA 1
ATOM 1471 C C . ARG A 1 180 ? 5.853 -4.789 -7.386 1.00 96.75 180 ARG A C 1
ATOM 1473 O O . ARG A 1 180 ? 5.022 -4.379 -6.579 1.00 96.75 180 ARG A O 1
ATOM 1480 N N . LEU A 1 181 ? 5.549 -5.290 -8.580 1.00 96.88 181 LEU A N 1
ATOM 1481 C CA . LEU A 1 181 ? 4.192 -5.457 -9.089 1.00 96.88 181 LEU A CA 1
ATOM 1482 C C . LEU A 1 181 ? 3.568 -6.757 -8.573 1.00 96.88 181 LEU A C 1
ATOM 1484 O O . LEU A 1 181 ? 4.262 -7.748 -8.338 1.00 96.88 181 LEU A O 1
ATOM 1488 N N . ASN A 1 182 ? 2.246 -6.763 -8.424 1.00 96.25 182 ASN A N 1
ATOM 1489 C CA . ASN A 1 182 ? 1.506 -7.968 -8.078 1.00 96.25 182 ASN A CA 1
ATOM 1490 C C . ASN A 1 182 ? 1.266 -8.785 -9.353 1.00 96.25 182 ASN A C 1
ATOM 1492 O O . ASN A 1 182 ? 0.653 -8.297 -10.299 1.00 96.25 182 ASN A O 1
ATOM 1496 N N . TYR A 1 183 ? 1.731 -10.036 -9.388 1.00 96.12 183 TYR A N 1
ATOM 1497 C CA . TYR A 1 183 ? 1.640 -10.864 -10.591 1.00 96.12 183 TYR A CA 1
ATOM 1498 C C . TYR A 1 183 ? 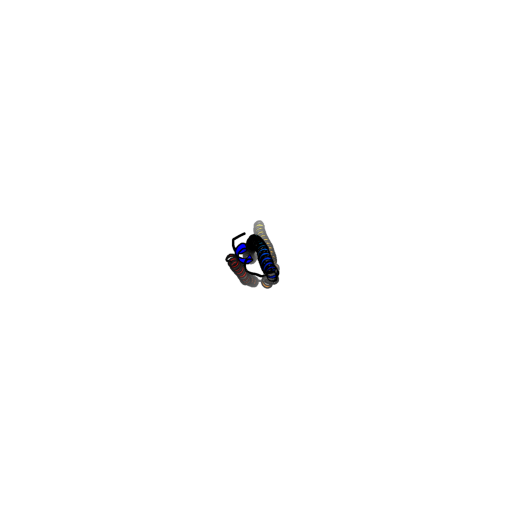0.203 -11.048 -11.093 1.00 96.12 183 TYR A C 1
ATOM 1500 O O . TYR A 1 183 ? -0.032 -10.954 -12.298 1.00 96.12 183 TYR A O 1
ATOM 1508 N N . ASP A 1 184 ? -0.751 -11.265 -10.188 1.00 95.88 184 ASP A N 1
ATOM 1509 C CA . ASP A 1 184 ? -2.137 -11.560 -10.548 1.00 95.88 184 ASP A CA 1
ATOM 1510 C C . ASP A 1 184 ? -2.862 -10.303 -11.040 1.00 95.88 184 ASP A C 1
ATOM 1512 O O . ASP A 1 184 ? -3.534 -10.323 -12.075 1.00 95.88 184 ASP A O 1
ATOM 1516 N N . GLU A 1 185 ? -2.687 -9.183 -10.331 1.00 95.50 185 GLU A N 1
ATOM 1517 C CA . GLU A 1 185 ? -3.362 -7.923 -10.662 1.00 95.50 185 GLU A CA 1
ATOM 1518 C C . GLU A 1 185 ? -2.703 -7.181 -11.838 1.00 95.50 185 GLU A C 1
ATOM 1520 O O . GLU A 1 185 ? -3.405 -6.582 -12.656 1.00 95.50 185 GLU A O 1
ATOM 1525 N N . ASP A 1 186 ? -1.375 -7.260 -11.962 1.00 97.50 186 ASP A N 1
ATOM 1526 C CA . ASP A 1 186 ? -0.571 -6.440 -12.877 1.00 97.50 186 ASP A CA 1
ATOM 1527 C C . ASP A 1 186 ? 0.053 -7.255 -14.027 1.00 97.50 186 ASP A C 1
ATOM 1529 O O . ASP A 1 186 ? 0.968 -6.791 -14.719 1.00 97.50 186 ASP A O 1
ATOM 1533 N N . SER A 1 187 ? -0.451 -8.469 -14.277 1.00 97.88 187 SER A N 1
ATOM 1534 C CA . SER A 1 187 ? 0.083 -9.402 -15.286 1.00 97.88 187 SER A CA 1
ATOM 1535 C C . SER A 1 187 ? 0.267 -8.781 -16.679 1.00 97.88 187 SER A C 1
ATOM 1537 O O . SER A 1 187 ? 1.237 -9.090 -17.376 1.00 97.88 187 SER A O 1
ATOM 1539 N N . ASN A 1 188 ? -0.628 -7.880 -17.094 1.00 98.06 188 ASN A N 1
ATOM 1540 C CA . ASN A 1 188 ? -0.544 -7.194 -18.386 1.00 98.06 188 ASN A CA 1
ATOM 1541 C C . ASN A 1 188 ? 0.677 -6.271 -18.473 1.00 98.06 188 ASN A C 1
ATOM 1543 O O . ASN A 1 188 ? 1.395 -6.297 -19.475 1.00 98.06 188 ASN A O 1
ATOM 1547 N N . LEU A 1 189 ? 0.946 -5.502 -17.413 1.00 98.12 189 LEU A N 1
ATOM 1548 C CA . LEU A 1 189 ? 2.120 -4.636 -17.343 1.00 98.12 189 LEU A CA 1
ATOM 1549 C C . LEU A 1 189 ? 3.401 -5.479 -17.336 1.00 98.12 189 LEU A C 1
ATOM 1551 O O . LEU A 1 189 ? 4.325 -5.198 -18.094 1.00 98.12 189 LEU A O 1
ATOM 1555 N N . ILE A 1 190 ? 3.432 -6.565 -16.559 1.00 98.44 190 ILE A N 1
ATOM 1556 C CA . ILE A 1 190 ? 4.585 -7.477 -16.487 1.00 98.44 190 ILE A CA 1
ATOM 1557 C C . ILE A 1 190 ? 4.901 -8.092 -17.859 1.00 98.44 190 ILE A C 1
ATOM 1559 O O . ILE A 1 190 ? 6.068 -8.131 -18.263 1.00 98.44 190 ILE A O 1
ATOM 1563 N N . LYS A 1 191 ? 3.879 -8.535 -18.603 1.00 98.38 191 LYS A N 1
ATOM 1564 C CA . LYS A 1 191 ? 4.043 -9.068 -19.966 1.00 98.38 191 LYS A CA 1
ATOM 1565 C C . LYS A 1 191 ? 4.611 -8.019 -20.922 1.00 98.38 191 LYS A C 1
ATOM 1567 O O . LYS A 1 191 ? 5.522 -8.336 -21.682 1.00 98.38 191 LYS A O 1
ATOM 1572 N N . LEU A 1 192 ? 4.121 -6.779 -20.870 1.00 98.25 192 LEU A N 1
ATOM 1573 C CA . LEU A 1 192 ? 4.643 -5.684 -21.698 1.00 98.25 192 LEU A CA 1
ATOM 1574 C C . LEU A 1 192 ? 6.090 -5.332 -21.364 1.00 98.25 192 LEU A C 1
ATOM 1576 O O . LEU A 1 192 ? 6.901 -5.175 -22.271 1.00 98.25 192 LEU A O 1
ATOM 1580 N N . LEU A 1 193 ? 6.440 -5.292 -20.078 1.00 98.06 193 LEU A N 1
ATOM 1581 C CA . LEU A 1 193 ? 7.827 -5.121 -19.650 1.00 98.06 193 LEU A CA 1
ATOM 1582 C C . LEU A 1 193 ? 8.726 -6.249 -20.184 1.00 98.06 193 LEU A C 1
ATOM 1584 O O . LEU A 1 193 ? 9.861 -5.996 -20.572 1.00 98.06 193 LEU A O 1
ATOM 1588 N N . GLY A 1 194 ? 8.213 -7.483 -20.258 1.00 97.94 194 GLY A N 1
ATOM 1589 C CA . GLY A 1 194 ? 8.887 -8.599 -20.929 1.00 97.94 194 GLY A CA 1
ATOM 1590 C C . GLY A 1 194 ? 9.086 -8.379 -22.430 1.00 97.94 194 GLY A C 1
ATOM 1591 O O . GLY A 1 194 ? 10.166 -8.651 -22.941 1.00 97.94 194 GLY A O 1
ATOM 1592 N N . LYS A 1 195 ? 8.090 -7.830 -23.136 1.00 97.69 195 LYS A N 1
ATOM 1593 C CA . LYS A 1 195 ? 8.231 -7.491 -24.563 1.00 97.69 195 LYS A CA 1
ATOM 1594 C C . LYS A 1 195 ? 9.289 -6.415 -24.800 1.00 97.69 195 LYS A C 1
ATOM 1596 O O . LYS A 1 195 ? 10.068 -6.546 -25.737 1.00 97.69 195 LYS A O 1
ATOM 1601 N N . ILE A 1 196 ? 9.348 -5.392 -23.945 1.00 96.88 196 ILE A N 1
ATOM 1602 C CA . ILE A 1 196 ? 10.378 -4.342 -24.014 1.00 96.88 196 ILE A CA 1
ATOM 1603 C C . ILE A 1 196 ? 11.768 -4.952 -23.817 1.00 96.88 196 ILE A C 1
ATOM 1605 O O . ILE A 1 196 ? 12.653 -4.738 -24.641 1.00 96.88 196 ILE A O 1
ATOM 1609 N N . GLU A 1 197 ? 11.942 -5.763 -22.772 1.00 96.75 197 GLU A N 1
ATOM 1610 C CA . GLU A 1 197 ? 13.186 -6.489 -22.493 1.00 96.75 197 GLU A CA 1
ATOM 1611 C C . GLU A 1 197 ? 13.633 -7.344 -23.690 1.00 96.75 197 GLU A C 1
ATOM 1613 O O . GLU A 1 197 ? 14.755 -7.192 -24.177 1.00 96.75 197 GLU A O 1
ATOM 1618 N N . CYS A 1 198 ? 12.736 -8.169 -24.240 1.00 95.75 198 CYS A N 1
ATOM 1619 C CA . CYS A 1 198 ? 13.021 -8.946 -25.444 1.00 95.75 198 CYS A CA 1
ATOM 1620 C C . CYS A 1 198 ? 13.343 -8.051 -26.646 1.00 95.75 198 CYS A C 1
ATOM 1622 O O . CYS A 1 198 ? 14.235 -8.379 -27.426 1.00 95.75 198 CYS A O 1
ATOM 1624 N N . GLY A 1 199 ? 12.644 -6.928 -26.808 1.00 94.25 199 GLY A N 1
ATOM 1625 C CA . GLY A 1 199 ? 12.818 -6.029 -27.943 1.00 94.25 199 GLY A CA 1
ATOM 1626 C C . GLY A 1 199 ? 14.148 -5.289 -27.953 1.00 94.25 199 GLY A C 1
ATOM 1627 O O . GLY A 1 199 ? 14.725 -5.097 -29.022 1.00 94.25 199 GLY A O 1
ATOM 1628 N N . ILE A 1 200 ? 14.675 -4.949 -26.776 1.00 92.81 200 ILE A N 1
ATOM 1629 C CA . ILE A 1 200 ? 16.015 -4.368 -26.627 1.00 92.81 200 ILE A CA 1
ATOM 1630 C C . ILE A 1 200 ? 17.086 -5.384 -27.041 1.00 92.81 200 ILE A C 1
ATOM 1632 O O . ILE A 1 200 ? 18.033 -5.032 -27.741 1.00 92.81 200 ILE A O 1
ATOM 1636 N N . ILE A 1 201 ? 16.919 -6.653 -26.655 1.00 91.25 201 ILE A N 1
ATOM 1637 C CA . ILE A 1 201 ? 17.874 -7.727 -26.969 1.00 91.25 201 ILE A CA 1
ATOM 1638 C C . ILE A 1 201 ? 17.810 -8.112 -28.456 1.00 91.25 201 ILE A C 1
ATOM 1640 O O . ILE A 1 201 ? 18.841 -8.305 -29.098 1.00 91.25 201 ILE A O 1
ATOM 1644 N N . SER A 1 202 ? 16.602 -8.213 -29.015 1.00 90.75 202 SER A N 1
ATOM 1645 C CA . SER A 1 202 ? 16.360 -8.689 -30.387 1.00 90.75 202 SER A CA 1
ATOM 1646 C C . SER A 1 202 ? 16.377 -7.595 -31.460 1.00 90.75 202 SER A C 1
ATOM 1648 O O . SER A 1 202 ? 16.246 -7.916 -32.638 1.00 90.75 202 SER A O 1
ATOM 1650 N N . LYS A 1 203 ? 16.592 -6.325 -31.081 1.00 88.12 203 LYS A N 1
ATOM 1651 C CA . LYS A 1 203 ? 16.603 -5.153 -31.979 1.00 88.12 203 LYS A CA 1
ATOM 1652 C C . LYS A 1 203 ? 15.292 -4.980 -32.761 1.00 88.12 203 LYS A C 1
ATOM 1654 O O . LYS A 1 203 ? 15.295 -4.842 -33.983 1.00 88.12 203 LYS A O 1
ATOM 1659 N N . ILE A 1 204 ? 14.169 -4.979 -32.043 1.00 90.19 204 ILE A N 1
ATOM 1660 C CA . ILE A 1 204 ? 12.846 -4.682 -32.616 1.00 90.19 204 ILE A CA 1
ATOM 1661 C C . ILE A 1 204 ? 12.815 -3.264 -33.218 1.00 90.19 204 ILE A C 1
ATOM 1663 O O . ILE A 1 204 ? 13.568 -2.377 -32.812 1.00 90.19 204 ILE A O 1
ATOM 1667 N N . ASN A 1 205 ? 11.920 -3.044 -34.187 1.00 92.50 205 ASN A N 1
ATOM 1668 C CA . ASN A 1 205 ? 11.672 -1.734 -34.784 1.00 92.50 205 ASN A CA 1
ATOM 1669 C C . ASN A 1 205 ? 11.343 -0.668 -33.710 1.00 92.50 205 ASN A C 1
ATOM 1671 O O . ASN A 1 205 ? 10.523 -0.882 -32.815 1.00 92.50 205 ASN A O 1
ATOM 1675 N N . LYS A 1 206 ? 11.955 0.515 -33.849 1.00 93.25 206 LYS A N 1
ATOM 1676 C CA . LYS A 1 206 ? 11.728 1.714 -33.025 1.00 93.25 206 LYS A CA 1
ATOM 1677 C C . LYS A 1 206 ? 10.243 2.052 -32.860 1.00 93.25 206 LYS A C 1
ATOM 1679 O O . LYS A 1 206 ? 9.827 2.396 -31.758 1.00 93.25 206 LYS A O 1
ATOM 1684 N N . GLU A 1 207 ? 9.445 1.947 -33.920 1.00 94.50 207 GLU A N 1
ATOM 1685 C CA . GLU A 1 207 ? 8.011 2.269 -33.881 1.00 94.50 207 GLU A CA 1
ATOM 1686 C C . GLU A 1 207 ? 7.230 1.308 -32.976 1.00 94.50 207 GLU A C 1
ATOM 1688 O O . GLU A 1 207 ? 6.454 1.735 -32.122 1.00 94.50 207 GLU A O 1
ATOM 1693 N N . GLU A 1 208 ? 7.502 0.009 -33.092 1.00 95.50 208 GLU A N 1
ATOM 1694 C CA . GLU A 1 208 ? 6.882 -1.009 -32.246 1.00 95.50 208 GLU A CA 1
ATOM 1695 C C . GLU A 1 208 ? 7.279 -0.823 -30.774 1.00 95.50 208 GLU A C 1
ATOM 1697 O O . GLU A 1 208 ? 6.429 -0.889 -29.885 1.00 95.50 208 GLU A O 1
ATOM 1702 N N . MET A 1 209 ? 8.544 -0.483 -30.505 1.00 95.81 209 MET A N 1
ATOM 1703 C CA . MET A 1 209 ? 8.986 -0.174 -29.145 1.00 95.81 209 MET A CA 1
ATOM 1704 C C . MET A 1 209 ? 8.280 1.060 -28.568 1.00 95.81 209 MET A C 1
ATOM 1706 O O . MET A 1 209 ? 7.877 1.054 -27.405 1.00 95.81 209 MET A O 1
ATOM 1710 N N . ILE A 1 210 ? 8.099 2.119 -29.364 1.00 95.31 210 ILE A N 1
ATOM 1711 C CA . ILE A 1 210 ? 7.358 3.315 -28.938 1.00 95.31 210 ILE A CA 1
ATOM 1712 C C . ILE A 1 210 ? 5.916 2.948 -28.568 1.00 95.31 210 ILE A C 1
ATOM 1714 O O . ILE A 1 210 ? 5.411 3.431 -27.551 1.00 95.31 210 ILE A O 1
ATOM 1718 N N . ASN A 1 211 ? 5.279 2.059 -29.331 1.00 97.19 211 ASN A N 1
ATOM 1719 C CA . ASN A 1 211 ? 3.939 1.570 -29.016 1.00 97.19 211 ASN A CA 1
ATOM 1720 C C . ASN A 1 211 ? 3.914 0.822 -27.675 1.00 97.19 211 ASN A C 1
ATOM 1722 O O . ASN A 1 211 ? 3.086 1.147 -26.822 1.00 97.19 211 ASN A O 1
ATOM 1726 N N . TYR A 1 212 ? 4.873 -0.077 -27.421 1.00 97.44 212 TYR A N 1
ATOM 1727 C CA . TYR A 1 212 ? 4.985 -0.749 -26.120 1.00 97.44 212 TYR A CA 1
ATOM 1728 C C . TYR A 1 212 ? 5.206 0.225 -24.958 1.00 97.44 212 TYR A 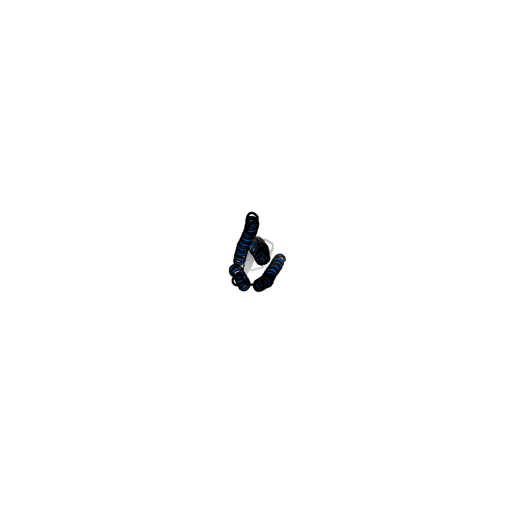C 1
ATOM 1730 O O . TYR A 1 212 ? 4.587 0.066 -23.905 1.00 97.44 212 TYR A O 1
ATOM 1738 N N . LEU A 1 213 ? 6.031 1.262 -25.131 1.00 97.50 213 LEU A N 1
ATOM 1739 C CA . LEU A 1 213 ? 6.231 2.286 -24.100 1.00 97.50 213 LEU A CA 1
ATOM 1740 C C . LEU A 1 213 ? 4.945 3.063 -23.802 1.00 97.50 213 LEU A C 1
ATOM 1742 O O . LEU A 1 213 ? 4.630 3.305 -22.636 1.00 97.50 213 LEU A O 1
ATOM 1746 N N . ASN A 1 214 ? 4.187 3.435 -24.834 1.00 97.75 214 ASN A N 1
ATOM 1747 C CA . ASN A 1 214 ? 2.913 4.129 -24.660 1.00 97.75 214 ASN A CA 1
ATOM 1748 C C . ASN A 1 214 ? 1.892 3.244 -23.930 1.00 97.75 214 ASN A C 1
ATOM 1750 O O . ASN A 1 214 ? 1.196 3.719 -23.031 1.00 97.75 214 ASN A O 1
ATOM 1754 N N . GLU A 1 215 ? 1.834 1.950 -24.253 1.00 97.94 215 GLU A N 1
ATOM 1755 C CA . GLU A 1 215 ? 0.991 0.989 -23.536 1.00 97.94 215 GLU A CA 1
ATOM 1756 C C . GLU A 1 215 ? 1.401 0.833 -22.065 1.00 97.94 215 GLU A C 1
ATOM 1758 O O . GLU A 1 215 ? 0.535 0.849 -21.189 1.00 97.94 215 GLU A O 1
ATOM 1763 N N . VAL A 1 216 ? 2.704 0.764 -21.766 1.00 97.81 216 VAL A N 1
ATOM 1764 C CA . VAL A 1 216 ? 3.219 0.746 -20.385 1.00 97.81 216 VAL A CA 1
ATOM 1765 C C . VAL A 1 216 ? 2.772 1.986 -19.609 1.00 97.81 216 VAL A C 1
ATOM 1767 O O . VAL A 1 216 ? 2.275 1.868 -18.485 1.00 97.81 216 VAL A O 1
ATOM 1770 N N . VAL A 1 217 ? 2.887 3.177 -20.203 1.00 97.81 217 VAL A N 1
ATOM 1771 C CA . VAL A 1 217 ? 2.433 4.428 -19.574 1.00 97.81 217 VAL A CA 1
ATOM 1772 C C . VAL A 1 217 ? 0.923 4.394 -19.320 1.00 97.81 217 VAL A C 1
ATOM 1774 O O . VAL A 1 217 ? 0.472 4.696 -18.217 1.00 97.81 217 VAL A O 1
ATOM 1777 N N . ASN A 1 218 ? 0.129 3.950 -20.292 1.00 98.06 218 ASN A N 1
ATOM 1778 C CA . ASN A 1 218 ? -1.324 3.891 -20.149 1.00 98.06 218 ASN A CA 1
ATOM 1779 C C . ASN A 1 218 ? -1.773 2.903 -19.064 1.00 98.06 218 ASN A C 1
ATOM 1781 O O . ASN A 1 218 ? -2.576 3.259 -18.199 1.00 98.06 218 ASN A O 1
ATOM 1785 N N . ILE A 1 219 ? -1.243 1.678 -19.068 1.00 97.19 219 ILE A N 1
ATOM 1786 C CA . ILE A 1 219 ? -1.602 0.661 -18.070 1.00 97.19 219 ILE A CA 1
ATOM 1787 C C . ILE A 1 219 ? -1.140 1.086 -16.680 1.00 97.19 219 ILE A C 1
ATOM 1789 O O . ILE A 1 219 ? -1.890 0.948 -15.713 1.00 97.19 219 ILE A O 1
ATOM 1793 N N . SER A 1 220 ? 0.056 1.664 -16.569 1.00 97.06 220 SER A N 1
ATOM 1794 C CA . SER A 1 220 ? 0.533 2.149 -15.278 1.00 97.06 220 SER A CA 1
ATOM 1795 C C . SER A 1 220 ? -0.330 3.276 -14.717 1.00 97.06 220 SER A C 1
ATOM 1797 O O . SER A 1 220 ? -0.626 3.260 -13.527 1.00 97.06 220 SER A O 1
ATOM 1799 N N . HIS A 1 221 ? -0.833 4.201 -15.540 1.00 97.31 221 HIS A N 1
ATOM 1800 C CA . HIS A 1 221 ? -1.803 5.197 -15.078 1.00 97.31 221 HIS A CA 1
ATOM 1801 C C . HIS A 1 221 ? -3.071 4.557 -14.501 1.00 97.31 221 HIS A C 1
ATOM 1803 O O . HIS A 1 221 ? -3.583 5.034 -13.486 1.00 97.31 221 HIS A O 1
ATOM 1809 N N . VAL A 1 222 ? -3.568 3.476 -15.110 1.00 97.56 222 VAL A N 1
ATOM 1810 C CA . VAL A 1 222 ? -4.736 2.743 -14.599 1.00 97.56 222 VAL A CA 1
ATOM 1811 C C . VAL A 1 222 ? -4.432 2.109 -13.239 1.00 97.56 222 VAL A C 1
ATOM 1813 O O . VAL A 1 222 ? -5.208 2.306 -12.301 1.00 97.56 222 VAL A O 1
ATOM 1816 N N . ILE A 1 223 ? -3.295 1.418 -13.105 1.00 95.62 223 ILE A N 1
ATOM 1817 C CA . ILE A 1 223 ? -2.856 0.787 -11.846 1.00 95.62 223 ILE A CA 1
ATOM 1818 C C . ILE A 1 223 ? -2.675 1.844 -10.751 1.00 95.62 223 ILE A C 1
ATOM 1820 O O . ILE A 1 223 ? -3.288 1.754 -9.687 1.00 95.62 223 ILE A O 1
ATOM 1824 N N . LEU A 1 224 ? -1.915 2.906 -11.035 1.00 95.56 224 LEU A N 1
ATOM 1825 C CA . LEU A 1 224 ? -1.650 3.988 -10.087 1.00 95.56 224 LEU A CA 1
ATOM 1826 C C . LEU A 1 224 ? -2.948 4.671 -9.636 1.00 95.56 224 LEU A C 1
ATOM 1828 O O . LEU A 1 224 ? -3.106 4.978 -8.457 1.00 95.56 224 LEU A O 1
ATOM 1832 N N . LYS A 1 225 ? -3.906 4.888 -10.548 1.00 97.25 225 LYS A N 1
ATOM 1833 C CA . LYS A 1 225 ? -5.210 5.476 -10.210 1.00 97.25 225 LYS A CA 1
ATOM 1834 C C . LYS A 1 225 ? -6.050 4.544 -9.335 1.00 97.25 225 LYS A C 1
ATOM 1836 O O . LYS A 1 225 ? -6.684 5.021 -8.394 1.00 97.25 225 LYS A O 1
ATOM 1841 N N . LYS A 1 226 ? -6.067 3.240 -9.631 1.00 96.75 226 LYS A N 1
ATOM 1842 C CA . LYS A 1 226 ? -6.773 2.224 -8.833 1.00 96.75 226 LYS A CA 1
ATOM 1843 C C . LYS A 1 226 ? -6.250 2.210 -7.396 1.00 96.75 226 LYS A C 1
ATOM 1845 O O . LYS A 1 226 ? -7.036 2.340 -6.462 1.00 96.75 226 LYS A O 1
ATOM 1850 N N . GLU A 1 227 ? -4.937 2.127 -7.228 1.00 94.81 227 GLU A N 1
ATOM 1851 C CA . GLU A 1 227 ? -4.288 2.086 -5.915 1.00 94.81 227 GLU A CA 1
ATOM 1852 C C . GLU A 1 227 ? -4.424 3.405 -5.149 1.00 94.81 227 GLU A C 1
ATOM 1854 O O . GLU A 1 227 ? -4.717 3.409 -3.954 1.00 94.81 227 GLU A O 1
ATOM 1859 N N . TRP A 1 228 ? -4.338 4.543 -5.840 1.00 95.81 228 TRP A N 1
ATOM 1860 C CA . TRP A 1 228 ? -4.600 5.848 -5.234 1.00 95.81 228 TRP A CA 1
ATOM 1861 C C . TRP A 1 228 ? -6.031 5.979 -4.697 1.00 95.81 228 TRP A C 1
ATOM 1863 O O . TRP A 1 228 ? -6.260 6.576 -3.646 1.00 95.81 228 TRP A O 1
ATOM 1873 N N . ASN A 1 229 ? -7.015 5.400 -5.388 1.00 94.94 229 ASN A N 1
ATOM 1874 C CA . ASN A 1 229 ? -8.390 5.380 -4.898 1.00 94.94 229 ASN A CA 1
ATOM 1875 C C . ASN A 1 229 ? -8.549 4.484 -3.659 1.00 94.94 229 ASN A C 1
ATOM 1877 O O . ASN A 1 229 ? -9.315 4.848 -2.769 1.00 94.94 229 ASN A O 1
ATOM 1881 N N . LYS A 1 230 ? -7.809 3.366 -3.565 1.00 92.56 230 LYS A N 1
ATOM 1882 C CA . LYS A 1 230 ? -7.761 2.542 -2.342 1.00 92.56 230 LYS A CA 1
ATOM 1883 C C . LYS A 1 230 ? -7.194 3.345 -1.168 1.00 92.56 230 LYS A C 1
ATOM 1885 O O . LYS A 1 230 ? -7.837 3.409 -0.129 1.00 92.56 230 LYS A O 1
ATOM 1890 N N . VAL A 1 231 ? -6.073 4.045 -1.376 1.00 91.38 231 VAL A N 1
ATOM 1891 C CA . VAL A 1 231 ? -5.473 4.948 -0.372 1.00 91.38 231 VAL A CA 1
ATOM 1892 C C . VAL A 1 231 ? -6.475 6.000 0.104 1.00 91.38 231 VAL A C 1
ATOM 1894 O O . VAL A 1 231 ? -6.653 6.202 1.300 1.00 91.38 231 VAL A O 1
ATOM 1897 N N . LYS A 1 232 ? -7.181 6.661 -0.820 1.00 89.69 232 LYS A N 1
ATOM 1898 C CA . LYS A 1 232 ? -8.206 7.650 -0.454 1.00 89.69 232 LYS A CA 1
ATOM 1899 C C . LYS A 1 232 ? -9.312 7.054 0.408 1.00 89.69 232 LYS A C 1
ATOM 1901 O O . LYS A 1 232 ? -9.755 7.714 1.342 1.00 89.69 232 LYS A O 1
ATOM 1906 N N . LYS A 1 233 ? -9.767 5.847 0.071 1.00 89.69 233 LYS A N 1
ATOM 1907 C CA . LYS A 1 233 ? -10.812 5.148 0.816 1.00 89.69 233 LYS A CA 1
ATOM 1908 C C . LYS A 1 233 ? -10.344 4.815 2.236 1.00 89.69 233 LYS A C 1
ATOM 1910 O O . LYS A 1 233 ? -11.027 5.197 3.175 1.00 89.69 233 LYS A O 1
ATOM 1915 N N . GLU A 1 234 ? -9.153 4.239 2.385 1.00 85.12 234 GLU A N 1
ATOM 1916 C CA . GLU A 1 234 ? -8.550 3.917 3.690 1.00 85.12 234 GLU A CA 1
ATOM 1917 C C . GLU A 1 234 ? -8.382 5.166 4.573 1.00 85.12 234 GLU A C 1
ATOM 1919 O O . GLU A 1 234 ? -8.676 5.134 5.764 1.00 85.12 234 GLU A O 1
ATOM 1924 N N . VAL A 1 235 ? -7.980 6.300 3.986 1.00 84.56 235 VAL A N 1
ATOM 1925 C CA . VAL A 1 235 ? -7.864 7.581 4.709 1.00 84.56 235 VAL A CA 1
ATOM 1926 C C . VAL A 1 235 ? -9.226 8.135 5.141 1.00 84.56 235 VAL A C 1
ATOM 1928 O O . VAL A 1 235 ? -9.300 8.828 6.154 1.00 84.56 235 VAL A O 1
ATOM 1931 N N . MET A 1 236 ? -10.293 7.894 4.375 1.00 82.62 236 MET A N 1
ATOM 1932 C CA . MET A 1 236 ? -11.647 8.311 4.758 1.00 82.62 236 MET A CA 1
ATOM 1933 C C . MET A 1 236 ? -12.197 7.418 5.875 1.00 82.62 236 MET A C 1
ATOM 1935 O O . MET A 1 236 ? -12.623 7.945 6.897 1.00 82.62 236 MET A O 1
ATOM 1939 N N . GLU A 1 237 ? -12.082 6.098 5.732 1.00 81.81 237 GLU A N 1
ATOM 1940 C CA . GLU A 1 237 ? -12.520 5.122 6.742 1.00 81.81 237 GLU A CA 1
ATOM 1941 C C . GLU A 1 237 ? -11.752 5.308 8.063 1.00 81.81 237 GLU A C 1
ATOM 1943 O O . GLU A 1 237 ? -12.353 5.442 9.125 1.00 81.81 237 GLU A O 1
ATOM 1948 N N . GLY A 1 238 ? -10.428 5.490 8.005 1.00 77.00 238 GLY A N 1
ATOM 1949 C CA . GLY A 1 238 ? -9.606 5.751 9.192 1.00 77.00 238 GLY A CA 1
ATOM 1950 C C . GLY A 1 238 ? -9.854 7.107 9.874 1.00 77.00 238 GLY A C 1
ATOM 1951 O O . GLY A 1 238 ? -9.329 7.344 10.966 1.00 77.00 238 GLY A O 1
ATOM 1952 N N . LYS A 1 239 ? -10.614 8.022 9.253 1.00 64.88 239 LYS A N 1
ATOM 1953 C CA . LYS A 1 239 ? -11.076 9.272 9.885 1.00 64.88 239 LYS A CA 1
ATOM 1954 C C . LYS A 1 239 ? -12.431 9.110 10.562 1.00 64.88 239 LYS A C 1
ATOM 1956 O O . LYS A 1 239 ? -12.634 9.735 11.598 1.00 64.88 239 LYS A O 1
ATOM 1961 N N . GLU A 1 240 ? -13.328 8.306 9.998 1.00 61.53 240 GLU A N 1
ATOM 1962 C CA . GLU A 1 240 ? -14.644 8.033 10.589 1.00 61.53 240 GLU A CA 1
ATOM 1963 C C . GLU A 1 240 ? -14.498 7.285 11.923 1.00 61.53 240 GLU A C 1
ATOM 1965 O O . GLU A 1 240 ? -15.108 7.686 12.914 1.00 61.53 240 GLU A O 1
ATOM 1970 N N . ASP A 1 241 ? -13.555 6.341 12.010 1.00 56.53 241 ASP A N 1
ATOM 1971 C CA . ASP A 1 241 ? -13.232 5.614 13.250 1.00 56.53 241 ASP A CA 1
ATOM 1972 C C . ASP A 1 241 ? -12.625 6.495 14.365 1.00 56.53 241 ASP A C 1
ATOM 1974 O O . ASP A 1 241 ? -12.528 6.066 15.513 1.00 56.53 241 ASP A O 1
ATOM 1978 N N . LYS A 1 242 ? -12.191 7.728 14.058 1.00 53.50 242 LYS A N 1
ATOM 1979 C CA . LYS A 1 242 ? -11.635 8.678 15.047 1.00 53.50 242 LYS A CA 1
ATOM 1980 C C . LYS A 1 242 ? -12.693 9.616 15.652 1.00 53.50 242 LYS A C 1
ATOM 1982 O O . LYS A 1 242 ? -12.353 10.366 16.565 1.00 53.50 242 LYS A O 1
ATOM 1987 N N . ILE A 1 243 ? -13.921 9.641 15.120 1.00 50.84 243 ILE A N 1
ATOM 1988 C CA . ILE A 1 243 ? -14.984 10.592 15.515 1.00 50.84 243 ILE A CA 1
ATOM 1989 C C . ILE A 1 243 ? -15.996 9.969 16.501 1.00 50.84 243 ILE A C 1
ATOM 1991 O O . ILE A 1 243 ? -16.770 10.701 17.120 1.00 50.84 243 ILE A O 1
ATOM 1995 N N . HIS A 1 244 ? -15.963 8.649 16.692 1.00 44.91 244 HIS A N 1
ATOM 1996 C CA . HIS A 1 244 ? -16.800 7.913 17.646 1.00 44.91 244 HIS A CA 1
ATOM 1997 C C . HIS A 1 244 ? -16.047 7.582 18.938 1.00 44.91 244 HIS A C 1
ATOM 1999 O O . HIS A 1 244 ? -16.699 7.668 20.003 1.00 44.91 244 HIS A O 1
#

Sequence (244 aa):
MNSFLKDLFSYVGSTSLAGLLIVILNKYVNEKLKGEINKDIEKFKGSINKDNEKFKGEINKDNEKFKGEINKDIEEFKIKEARANLISSRYVDVVTSERILWLEKIREDISKIVGLTRLIFSHDEIMTNYFNATLLQSFMKDKSNNDNSNIYFEEFKNKLDEKNQGISELLQVITKLKLRLNYDEDSNLIKLLGKIECGIISKINKEEMINYLNEVVNISHVILKKEWNKVKKEVMEGKEDKIH

Organism: NCBI:t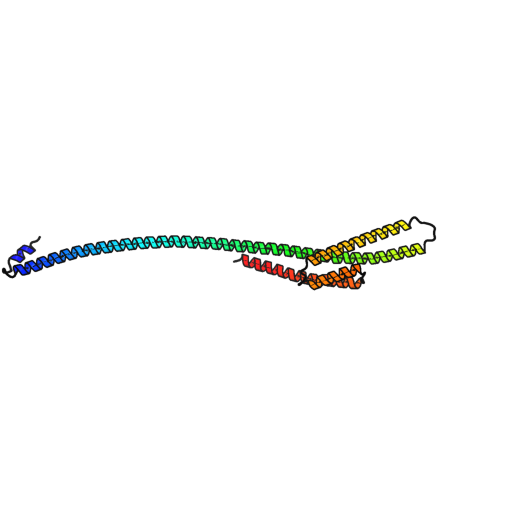xid339861

Secondary structure (DSSP, 8-state):
--THHHHHSSS--HHHHHHHHHHHHHHHHHHHHHHHHHHHHHHHHHHHHHHHHHHHHHHHHHHHHHHHHHHHHHHHHHHHHHHHHHHHHHHHHHHHHHHHHHHHHHHHHHHHHHHHHHHHHHHHHHHHHHHHHHHHHHHH--SS--TTHHHHHHHHHHHHHHHHHHHHHHHHHHHHHHHHS-TTTSHHHHHHHHHHHHHHHHT--HHHHHHHHHHHHHHHHHHHHHHHHHHHHHHHHHHHTTT-

Radius of gyration: 55.64 Å; chains: 1; bounding box: 121×31×154 Å

pLDDT: mean 87.31, std 13.05, range [44.91, 98.44]

Foldseek 3Di:
DDPVVVVVPPPDPPVVVVVVVVVVVVVVVVVVVVVVVVVVVVVVVVVVVVVVVVVVVVVVVVVVVVVVVVVVVVVVVVVVVVVVLVVVLVVLVVVLVVLVVLLVLLVVLLVLLLVLLVVLVVLVVVLVVLVVVLVVVVVVDDDDDDPPNVVSVVVSVVSVVVSVVSLVVSVVSLVVSLVSDDCVVCVVLNVLSVVLNVCSVVVPDPVVNVVSSVVNVVSSVVVSVVSVVVSVVSVVVSVVSVVD